Protein AF-A0AA43G3W9-F1 (afdb_monomer_lite)

Organism: Vibrio splendidus (NCBI:txid29497)

Radius of gyration: 35.96 Å; chains: 1; bounding box: 71×48×97 Å

InterPro domains:
  IPR027417 P-loop containing nucleoside triphosphate hydrolase [G3DSA:3.40.50.300] (70-257)
  IPR027417 P-loop containing nucleoside triphosphate hydrolase [SSF52540] (77-261)
  IPR043964 TraG, P-loop domain [PF19044] (98-161)
  IPR053155 F-pilin assembly protein TraC [PTHR38467] (5-166)

Sequence (262 aa):
HQKKDTQAAKESFSHAGLDIIPLKMNQPQALLSTLPFMMSEGLWGDCKKAGRVRTLKSSNLVNFFPLIMDFSQLKGGVLLPTMRQQISFFNPFTCGSDNQNIALTGGSGAGKSFLVQEIAETVYAMGGKVWILDKGASYKKLTLSLGGTYMTHANIFLNPFTHLGAMQSAEFEFVDDDGRPVDPMMEALDNITALFATIASPYVPLTAFQQSVLGDAIVTAWERKGHQVLVDDVRDALIEIAGEESDRRIKDIAVQLKKFCT

Foldseek 3Di:
DVVVVVVVVQVVVVVVVDHDDDDPPCVVLVVLVPDPPSCPDCSVVVCVVVVNDDDDDPVVVVVVDPDDDDDADPDAAQWDADPVRDTHHDALVPPPDPDSDDDDDDDVPPCRLVVVLRRQVRCVVVVHDDDDDDPPCSCVVVCVVSVHDDDDPVRDDDDLQQCLVVVVVDPDQDAPPVGHGDDPNVVSLLVVLVVLQCQLPVPDGDDPVLSVQLSVLSVVQCVVQGNPRDLVSSLVSLVVVCVVVVDVSSPSSSVSSVVRDD

Secondary structure (DSSP, 8-state):
-HHHHHHHHHHHHHHTT-------S-HHHHHHHHSTT--TTTHHHHHHHTT------HHHHHHH----------SSSEEEE-TTS-EEEE-GGGSS-S---------TTSSHHHHHHHHHHHHHHTT-------SS-TTHHHHHHTTPPP--TTT----TTTTHHHHHT-----B-TTS-B--HHHHHHHHHHHHHHHHH-SSSPPPHHHHHHHHHHHHHHHHHHGGG--HHHHHHHHHHHHHHH--HHHHHHHHHHGGG--

Structure (mmCIF, N/CA/C/O backbone):
data_AF-A0AA43G3W9-F1
#
_entry.id   AF-A0AA43G3W9-F1
#
loop_
_atom_site.group_PDB
_atom_site.id
_atom_site.type_symbol
_atom_site.label_atom_id
_atom_site.label_alt_id
_atom_site.label_comp_id
_atom_site.label_asym_id
_atom_site.label_entity_id
_atom_site.label_seq_id
_atom_site.pdbx_PDB_ins_code
_atom_site.Cartn_x
_atom_site.Cartn_y
_atom_site.Cartn_z
_atom_site.occupancy
_atom_site.B_iso_or_equiv
_atom_site.auth_seq_id
_atom_site.auth_comp_id
_atom_site.auth_asym_id
_atom_site.auth_atom_id
_atom_site.pdbx_PDB_model_num
ATOM 1 N N . HIS A 1 1 ? 35.947 25.434 -56.182 1.00 57.66 1 HIS A N 1
ATOM 2 C CA . HIS A 1 1 ? 35.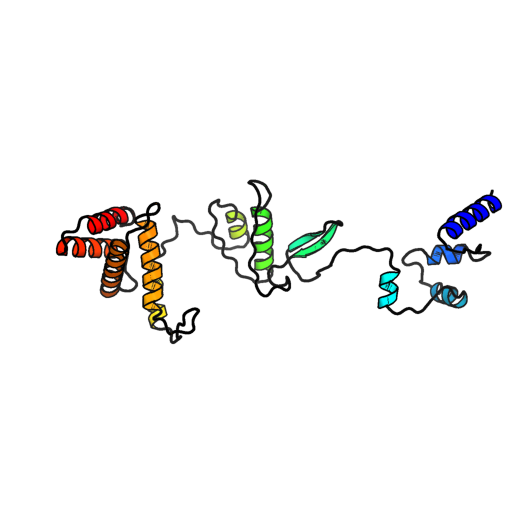078 25.043 -55.056 1.00 57.66 1 HIS A CA 1
ATOM 3 C C . HIS A 1 1 ? 35.691 23.909 -54.238 1.00 57.66 1 HIS A C 1
ATOM 5 O O . HIS A 1 1 ? 36.294 24.223 -53.225 1.00 57.66 1 HIS A O 1
ATOM 11 N N . GLN A 1 2 ? 35.774 22.669 -54.737 1.00 72.19 2 GLN A N 1
ATOM 12 C CA . GLN A 1 2 ? 36.235 21.496 -53.960 1.00 72.19 2 GLN A CA 1
ATOM 13 C C . GLN A 1 2 ? 37.569 21.639 -53.182 1.00 72.19 2 GLN A C 1
ATOM 15 O O . GLN A 1 2 ? 37.663 21.192 -52.040 1.00 72.19 2 GLN A O 1
ATOM 20 N N . LYS A 1 3 ? 38.608 22.278 -53.752 1.00 79.44 3 LYS A N 1
ATOM 21 C CA . LYS A 1 3 ? 39.891 22.507 -53.045 1.00 79.44 3 LYS A CA 1
ATOM 22 C C . LYS A 1 3 ? 39.774 23.509 -51.889 1.00 79.44 3 LYS A C 1
ATOM 24 O O . LYS A 1 3 ? 40.424 23.317 -50.869 1.00 79.44 3 LYS A O 1
ATOM 29 N N . LYS A 1 4 ? 38.943 24.544 -52.049 1.00 87.00 4 LYS A N 1
ATOM 30 C CA . LYS A 1 4 ? 38.687 25.562 -51.020 1.00 87.00 4 LYS A CA 1
ATOM 31 C C . LYS A 1 4 ? 37.938 24.940 -49.840 1.00 87.00 4 LYS A C 1
ATOM 33 O O . LYS A 1 4 ? 38.345 25.131 -48.704 1.00 87.00 4 LYS A O 1
ATOM 38 N N . ASP A 1 5 ? 36.931 24.118 -50.128 1.00 86.94 5 ASP A N 1
ATOM 39 C CA . ASP A 1 5 ? 36.113 23.457 -49.103 1.00 86.94 5 ASP A CA 1
ATOM 40 C C . ASP A 1 5 ? 36.919 22.388 -48.341 1.00 86.94 5 ASP A C 1
ATOM 42 O O . ASP A 1 5 ? 36.833 22.284 -47.121 1.00 86.94 5 ASP A O 1
ATOM 46 N N . THR A 1 6 ? 37.784 21.644 -49.045 1.00 86.38 6 THR A N 1
ATOM 47 C CA . THR A 1 6 ? 38.704 20.673 -48.420 1.00 86.38 6 THR A CA 1
ATOM 48 C C . THR A 1 6 ? 39.697 21.359 -47.480 1.00 86.38 6 THR A C 1
ATOM 50 O O . THR A 1 6 ? 39.983 20.842 -46.402 1.00 86.38 6 THR A O 1
ATOM 53 N N . GLN A 1 7 ? 40.236 22.511 -47.888 1.00 87.44 7 GLN A N 1
ATOM 54 C CA . GLN A 1 7 ? 41.182 23.277 -47.081 1.00 87.44 7 GLN A CA 1
ATOM 55 C C . GLN A 1 7 ? 40.500 23.883 -45.845 1.00 87.44 7 GLN A C 1
ATOM 57 O O . GLN A 1 7 ? 41.013 23.732 -44.741 1.00 87.44 7 GLN A O 1
ATOM 62 N N . ALA A 1 8 ? 39.304 24.455 -46.010 1.00 89.38 8 ALA A N 1
ATOM 63 C CA . ALA A 1 8 ? 38.509 24.983 -44.903 1.00 89.38 8 ALA A CA 1
ATOM 64 C C . ALA A 1 8 ? 38.152 23.900 -43.866 1.00 89.38 8 ALA A C 1
ATOM 66 O O . ALA A 1 8 ? 38.241 24.139 -42.663 1.00 89.38 8 ALA A O 1
ATOM 67 N N . ALA A 1 9 ? 37.805 22.686 -44.314 1.00 86.88 9 ALA A N 1
ATOM 68 C CA . ALA A 1 9 ? 37.553 21.562 -43.414 1.00 86.88 9 ALA A CA 1
ATOM 69 C C . ALA A 1 9 ? 38.811 21.176 -42.619 1.00 86.88 9 ALA A C 1
ATOM 71 O O . ALA A 1 9 ? 38.749 21.053 -41.399 1.00 86.88 9 ALA A O 1
ATOM 72 N N . LYS A 1 10 ? 39.967 21.038 -43.282 1.00 89.44 10 LYS A N 1
ATOM 73 C CA . LYS A 1 10 ? 41.239 20.743 -42.599 1.00 89.44 10 LYS A CA 1
ATOM 74 C C . LYS A 1 10 ? 41.570 21.766 -41.523 1.00 89.44 10 LYS A C 1
ATOM 76 O O . LYS A 1 10 ? 41.921 21.387 -40.412 1.00 89.44 10 LYS A O 1
ATOM 81 N N . GLU A 1 11 ? 41.434 23.045 -41.852 1.00 90.56 11 GLU A N 1
ATOM 82 C CA . GLU A 1 11 ? 41.688 24.134 -40.915 1.00 90.56 11 GLU A CA 1
ATOM 83 C C . GLU A 1 11 ? 40.738 24.052 -39.716 1.00 90.56 11 GLU A C 1
ATOM 85 O O . GLU A 1 11 ? 41.199 24.090 -38.578 1.00 90.56 11 GLU A O 1
ATOM 90 N N . SER A 1 12 ? 39.438 23.842 -39.938 1.00 90.56 12 SER A N 1
ATOM 91 C CA . SER A 1 12 ? 38.443 23.744 -38.862 1.00 90.56 12 SER A CA 1
ATOM 92 C C . SER A 1 12 ? 38.704 22.580 -37.894 1.00 90.56 12 SER A C 1
ATOM 94 O O . SER A 1 12 ? 38.692 22.789 -36.681 1.00 90.56 12 SER A O 1
ATOM 96 N N . PHE A 1 13 ? 38.993 21.376 -38.396 1.00 88.50 13 PHE A N 1
ATOM 97 C CA . PHE A 1 13 ? 39.287 20.219 -37.539 1.00 88.50 13 PHE A CA 1
ATOM 98 C C . PHE A 1 13 ? 40.651 20.338 -36.846 1.00 88.50 13 PHE A C 1
ATOM 100 O O . PHE A 1 13 ? 40.775 19.974 -35.675 1.00 88.50 13 PHE A O 1
ATOM 107 N N . SER A 1 14 ? 41.646 20.934 -37.512 1.00 91.19 14 SER A N 1
ATOM 108 C CA . SER A 1 14 ? 42.960 21.181 -36.912 1.00 91.19 14 SER A CA 1
ATOM 109 C C . SER A 1 14 ? 42.883 22.132 -35.713 1.00 91.19 14 SER A C 1
ATOM 111 O O . SER A 1 14 ? 43.642 21.947 -34.765 1.00 91.19 14 SER A O 1
ATOM 113 N N . HIS A 1 15 ? 41.961 23.106 -35.705 1.00 90.25 15 HIS A N 1
ATOM 114 C CA . HIS A 1 15 ? 41.725 23.968 -34.533 1.00 90.25 15 HIS A CA 1
ATOM 115 C C . HIS A 1 15 ? 41.188 23.184 -33.325 1.00 90.25 15 HIS A C 1
ATOM 117 O O . HIS A 1 15 ? 41.459 23.556 -32.187 1.00 90.25 15 HIS A O 1
ATOM 123 N N . ALA A 1 16 ? 40.469 22.082 -33.557 1.00 87.06 16 ALA A N 1
ATOM 124 C CA . ALA A 1 16 ? 40.012 21.160 -32.516 1.00 87.06 16 ALA A CA 1
ATOM 125 C C . ALA A 1 16 ? 41.067 20.093 -32.145 1.00 87.06 16 ALA A C 1
ATOM 127 O O . ALA A 1 16 ? 40.759 19.156 -31.410 1.00 87.06 16 ALA A O 1
ATOM 128 N N . GLY A 1 17 ? 42.299 20.206 -32.663 1.00 90.44 17 GLY A N 1
ATOM 129 C CA . GLY A 1 17 ? 43.386 19.251 -32.426 1.00 90.44 17 GLY A CA 1
ATOM 130 C C . GLY A 1 17 ? 43.283 17.954 -33.236 1.00 90.44 17 GLY A C 1
ATOM 131 O O . GLY A 1 17 ? 43.985 16.990 -32.933 1.00 90.44 17 GLY A O 1
ATOM 132 N N . LEU A 1 18 ? 42.416 17.904 -34.253 1.00 87.81 18 LEU A N 1
ATOM 133 C CA . LEU A 1 18 ? 42.215 16.734 -35.107 1.00 87.81 18 LEU A CA 1
ATOM 134 C C . LEU A 1 18 ? 42.831 16.967 -36.489 1.00 87.81 18 LEU A C 1
ATOM 136 O O . LEU A 1 18 ? 42.316 17.751 -37.285 1.00 87.81 18 LEU A O 1
ATOM 140 N N . ASP A 1 19 ? 43.911 16.249 -36.799 1.00 88.25 19 ASP A N 1
ATOM 141 C CA . ASP A 1 19 ? 44.497 16.263 -38.141 1.00 88.25 19 ASP A CA 1
ATOM 142 C C . ASP A 1 19 ? 43.735 15.308 -39.073 1.00 88.25 19 ASP A C 1
ATOM 144 O O . ASP A 1 19 ? 43.588 14.113 -38.791 1.00 88.25 19 ASP A O 1
ATOM 148 N N . ILE A 1 20 ? 43.223 15.840 -40.186 1.00 87.56 20 ILE A N 1
ATOM 149 C CA . ILE A 1 20 ? 42.415 15.090 -41.151 1.00 87.56 20 ILE A CA 1
ATOM 150 C C . ILE A 1 20 ? 43.057 15.080 -42.541 1.00 87.56 20 ILE A C 1
ATOM 152 O O . ILE A 1 20 ? 43.516 16.089 -43.084 1.00 87.56 20 ILE A O 1
ATOM 156 N N . ILE A 1 21 ? 43.032 13.909 -43.177 1.00 86.19 21 ILE A N 1
ATOM 157 C CA . ILE A 1 21 ? 43.658 13.669 -44.481 1.00 86.19 21 ILE A CA 1
ATOM 158 C C . ILE A 1 21 ? 42.561 13.457 -45.533 1.00 86.19 21 ILE A C 1
ATOM 160 O O . ILE A 1 21 ? 41.599 12.728 -45.279 1.00 86.19 21 ILE A O 1
ATOM 164 N N . PRO A 1 22 ? 42.675 14.062 -46.732 1.00 84.75 22 PRO A N 1
ATOM 165 C CA . PRO A 1 22 ? 41.673 13.902 -47.771 1.00 84.75 22 PRO A CA 1
ATOM 166 C C . PRO A 1 22 ? 41.679 12.462 -48.273 1.00 84.75 22 PRO A C 1
ATOM 168 O O . PRO A 1 22 ? 42.692 11.961 -48.769 1.00 84.75 22 PRO A O 1
ATOM 171 N N . LEU A 1 23 ? 40.520 11.815 -48.191 1.00 85.19 23 LEU A N 1
ATOM 172 C CA . LEU A 1 23 ? 40.352 10.478 -48.725 1.00 85.19 23 LEU A CA 1
ATOM 173 C C . LEU A 1 23 ? 40.166 10.528 -50.246 1.00 85.19 23 LEU A C 1
ATOM 175 O O . LEU A 1 23 ? 39.204 11.112 -50.746 1.00 85.19 23 LEU A O 1
ATOM 179 N N . LYS A 1 24 ? 41.076 9.887 -50.982 1.00 84.88 24 LYS A N 1
ATOM 180 C CA . LYS A 1 24 ? 41.022 9.774 -52.446 1.00 84.88 24 LYS A CA 1
ATOM 181 C C . LYS A 1 24 ? 40.581 8.368 -52.860 1.00 84.88 24 LYS A C 1
ATOM 183 O O . LYS A 1 24 ? 40.981 7.395 -52.229 1.00 84.88 24 LYS A O 1
ATOM 188 N N . MET A 1 25 ? 39.774 8.282 -53.918 1.00 86.19 25 MET A N 1
ATOM 189 C CA . MET A 1 25 ? 39.274 7.065 -54.590 1.00 86.19 25 MET A CA 1
ATOM 190 C C . MET A 1 25 ? 38.376 6.111 -53.777 1.00 86.19 25 MET A C 1
ATOM 192 O O . MET A 1 25 ? 37.591 5.384 -54.372 1.00 86.19 25 MET A O 1
ATOM 196 N N . ASN A 1 26 ? 38.419 6.141 -52.442 1.00 87.31 26 ASN A N 1
ATOM 197 C CA . ASN A 1 26 ? 37.618 5.269 -51.569 1.00 87.31 26 ASN A CA 1
ATOM 198 C C . ASN A 1 26 ? 36.462 6.004 -50.866 1.00 87.31 26 ASN A C 1
ATOM 200 O O . ASN A 1 26 ? 36.010 5.579 -49.801 1.00 87.31 26 ASN A O 1
ATOM 204 N N . GLN A 1 27 ? 35.997 7.128 -51.417 1.00 88.75 27 GLN A N 1
ATOM 205 C CA . GLN A 1 27 ? 34.925 7.924 -50.810 1.00 88.75 27 GLN A CA 1
ATOM 206 C C . GLN A 1 27 ? 33.604 7.146 -50.676 1.00 88.75 27 GLN A C 1
ATOM 208 O O . GLN A 1 27 ? 33.023 7.202 -49.593 1.00 88.75 27 GLN A O 1
ATOM 213 N N . PRO A 1 28 ? 33.153 6.365 -51.684 1.00 87.81 28 PRO A N 1
ATOM 214 C CA . PRO A 1 28 ? 31.928 5.575 -51.557 1.00 87.81 28 PRO A CA 1
ATOM 215 C C . PRO A 1 28 ? 32.031 4.519 -50.452 1.00 87.81 28 PRO A C 1
ATOM 217 O O . PRO A 1 28 ? 31.149 4.429 -49.607 1.00 87.81 28 PRO A O 1
ATOM 220 N N . GLN A 1 29 ? 33.148 3.785 -50.389 1.00 88.50 29 GLN A N 1
ATOM 221 C CA . GLN A 1 29 ? 33.388 2.792 -49.336 1.00 88.50 29 GLN A CA 1
ATOM 222 C C . GLN A 1 29 ? 33.367 3.432 -47.939 1.00 88.50 29 GLN A C 1
ATOM 224 O O . GLN A 1 29 ? 32.766 2.887 -47.017 1.00 88.50 29 GLN A O 1
ATOM 229 N N . ALA A 1 30 ? 34.001 4.598 -47.776 1.00 87.94 30 ALA A N 1
ATOM 230 C CA . ALA A 1 30 ? 34.009 5.309 -46.501 1.00 87.94 30 ALA A CA 1
ATOM 231 C C . ALA A 1 30 ? 32.614 5.801 -46.099 1.00 87.94 30 ALA A C 1
ATOM 233 O O . ALA A 1 30 ? 32.239 5.654 -44.940 1.00 87.94 30 ALA A O 1
ATOM 234 N N . LEU A 1 31 ? 31.830 6.319 -47.043 1.00 88.75 31 LEU A N 1
ATOM 235 C CA . LEU A 1 31 ? 30.457 6.738 -46.776 1.00 88.75 31 LEU A CA 1
ATOM 236 C C . LEU A 1 31 ? 29.592 5.552 -46.332 1.00 88.75 31 LEU A C 1
ATOM 238 O O . LEU A 1 31 ? 28.960 5.614 -45.281 1.00 88.75 31 LEU A O 1
ATOM 242 N N . LEU A 1 32 ? 29.628 4.443 -47.075 1.00 89.50 32 LEU A N 1
ATOM 243 C CA . LEU A 1 32 ? 28.867 3.239 -46.731 1.00 89.50 32 LEU A CA 1
ATOM 244 C C . LEU A 1 32 ? 29.288 2.683 -45.367 1.00 89.50 32 LEU A C 1
ATOM 246 O O . LEU A 1 32 ? 28.438 2.253 -44.597 1.00 89.50 32 LEU A O 1
ATOM 250 N N . SER A 1 33 ? 30.576 2.780 -45.021 1.00 87.50 33 SER A N 1
ATOM 251 C CA . SER A 1 33 ? 31.081 2.339 -43.716 1.00 87.50 33 SER A CA 1
ATOM 252 C C . SER A 1 33 ? 30.558 3.147 -42.518 1.00 87.50 33 SER A C 1
ATOM 254 O O . SER A 1 33 ? 30.625 2.665 -41.391 1.00 87.50 33 SER A O 1
ATOM 256 N N . THR A 1 34 ? 30.047 4.363 -42.742 1.00 86.19 34 THR A N 1
ATOM 257 C CA . THR A 1 34 ? 29.468 5.207 -41.678 1.00 86.19 34 THR A CA 1
ATOM 258 C C . THR A 1 34 ? 27.972 4.999 -41.464 1.00 86.19 34 THR A C 1
ATOM 260 O O . THR A 1 34 ? 27.434 5.450 -40.456 1.00 86.19 34 THR A O 1
ATOM 263 N N . LEU A 1 35 ? 27.294 4.326 -42.394 1.00 87.25 35 LEU A N 1
ATOM 264 C CA . LEU A 1 35 ? 25.858 4.100 -42.318 1.00 87.25 35 LEU A CA 1
ATOM 265 C C . LEU A 1 35 ? 25.546 2.823 -41.519 1.00 87.25 35 LEU A C 1
ATOM 267 O O . LEU A 1 35 ? 26.256 1.818 -41.648 1.00 87.25 35 LEU A O 1
ATOM 271 N N . PRO A 1 36 ? 24.481 2.830 -40.699 1.00 84.50 36 PRO A N 1
ATOM 272 C CA . PRO A 1 36 ? 24.088 1.655 -39.935 1.00 84.50 36 PRO A CA 1
ATOM 273 C C . PRO A 1 36 ? 23.676 0.514 -40.875 1.00 84.50 36 PRO A C 1
ATOM 275 O O . PRO A 1 36 ? 23.091 0.744 -41.929 1.00 84.50 36 PRO A O 1
ATOM 278 N N . PHE A 1 37 ? 23.976 -0.723 -40.473 1.00 85.94 37 PHE A N 1
ATOM 279 C CA . PHE A 1 37 ? 23.587 -1.959 -41.172 1.00 85.94 37 PHE A CA 1
ATOM 280 C C . PHE A 1 37 ? 24.162 -2.172 -42.589 1.00 85.94 37 PHE A C 1
ATOM 282 O O . PHE A 1 37 ? 23.739 -3.097 -43.271 1.00 85.94 37 PHE A O 1
ATOM 289 N N . MET A 1 38 ? 25.173 -1.404 -43.015 1.00 87.69 38 MET A N 1
ATOM 290 C CA . MET A 1 38 ? 25.761 -1.533 -44.363 1.00 87.69 38 MET A CA 1
ATOM 291 C C . MET A 1 38 ? 26.927 -2.526 -44.477 1.00 87.69 38 MET A C 1
ATOM 293 O O . MET A 1 38 ? 27.405 -2.790 -45.573 1.00 87.69 38 MET A O 1
ATOM 297 N N . MET A 1 39 ? 27.419 -3.080 -43.366 1.00 85.50 39 MET A N 1
ATOM 298 C CA . MET A 1 39 ? 28.641 -3.907 -43.336 1.00 85.50 39 MET A CA 1
ATOM 299 C C . MET A 1 39 ? 28.470 -5.345 -43.875 1.00 85.50 39 MET A C 1
ATOM 301 O O . MET A 1 39 ? 29.358 -6.180 -43.685 1.00 85.50 39 MET A O 1
ATOM 305 N N . SER A 1 40 ? 27.346 -5.651 -44.524 1.00 85.81 40 SER A N 1
ATOM 306 C CA . SER A 1 40 ? 27.036 -6.954 -45.123 1.00 85.81 40 SER A CA 1
ATOM 307 C C . SER A 1 40 ? 27.789 -7.198 -46.446 1.00 85.81 40 SER A C 1
ATOM 309 O O . SER A 1 40 ? 28.573 -6.367 -46.903 1.00 85.81 40 SER A O 1
ATOM 311 N N . GLU A 1 41 ? 27.604 -8.389 -47.032 1.00 85.31 41 GLU A N 1
ATOM 312 C CA . GLU A 1 41 ? 28.029 -8.738 -48.407 1.00 85.31 41 GLU A CA 1
ATOM 313 C C . GLU A 1 41 ? 29.513 -8.482 -48.736 1.00 85.31 41 GLU A C 1
ATOM 315 O O . GLU A 1 41 ? 29.884 -8.124 -49.848 1.00 85.31 41 GLU A O 1
ATOM 320 N N . GLY A 1 42 ? 30.398 -8.689 -47.759 1.00 86.62 42 GLY A N 1
ATOM 321 C CA . GLY A 1 42 ? 31.846 -8.583 -47.960 1.00 86.62 42 GLY A CA 1
ATOM 322 C C . GLY A 1 42 ? 32.430 -7.183 -47.753 1.00 86.62 42 GLY A C 1
ATOM 323 O O . GLY A 1 42 ? 33.653 -7.078 -47.621 1.00 86.62 42 GLY A O 1
ATOM 324 N N . LEU A 1 43 ? 31.602 -6.140 -47.580 1.00 89.44 43 LEU A N 1
ATOM 325 C CA . LEU A 1 43 ? 32.075 -4.776 -47.306 1.00 89.44 43 LEU A CA 1
ATOM 326 C C . LEU A 1 43 ? 32.956 -4.722 -46.050 1.00 89.44 43 LEU A C 1
ATOM 328 O O . LEU A 1 43 ? 33.989 -4.056 -46.047 1.00 89.44 43 LEU A O 1
ATOM 332 N N . TRP A 1 44 ? 32.616 -5.494 -45.011 1.00 90.50 44 TRP A N 1
ATOM 333 C CA . TRP A 1 44 ? 33.457 -5.644 -43.819 1.00 90.50 44 TRP A CA 1
ATOM 334 C C . TRP A 1 44 ? 34.871 -6.149 -44.145 1.00 90.50 44 TRP A C 1
ATOM 336 O O . TRP A 1 44 ? 35.865 -5.635 -43.625 1.00 90.50 44 TRP A O 1
ATOM 346 N N . GLY A 1 45 ? 34.972 -7.152 -45.022 1.00 90.56 45 GLY A N 1
ATOM 347 C CA . GLY A 1 45 ? 36.247 -7.714 -45.464 1.00 90.56 45 GLY A CA 1
ATOM 348 C C . GLY A 1 45 ? 37.086 -6.689 -46.220 1.00 90.56 45 GLY A C 1
ATOM 349 O O . GLY A 1 45 ? 38.288 -6.570 -45.975 1.00 90.56 45 GLY A O 1
ATOM 350 N N . ASP A 1 46 ? 36.455 -5.889 -47.075 1.00 90.00 46 ASP A N 1
ATOM 351 C CA . ASP A 1 46 ? 37.142 -4.838 -47.823 1.00 90.00 46 ASP A CA 1
ATOM 352 C C . ASP A 1 46 ? 37.528 -3.643 -46.940 1.00 90.00 46 ASP A C 1
ATOM 354 O O . ASP A 1 46 ? 38.634 -3.117 -47.074 1.00 90.00 46 ASP A O 1
ATOM 358 N N . CYS A 1 47 ? 36.703 -3.270 -45.957 1.00 89.81 47 CYS A N 1
ATOM 359 C CA . CYS A 1 47 ? 37.069 -2.299 -44.923 1.00 89.81 47 CYS A CA 1
ATOM 360 C C . CYS A 1 47 ? 38.249 -2.790 -44.072 1.00 89.81 47 CYS A C 1
ATOM 362 O O . CYS A 1 47 ? 39.107 -1.989 -43.691 1.00 89.81 47 CYS A O 1
ATOM 364 N N . LYS A 1 48 ? 38.331 -4.100 -43.801 1.00 89.69 48 LYS A N 1
ATOM 365 C CA . LYS A 1 48 ? 39.469 -4.713 -43.104 1.00 89.69 48 LYS A CA 1
ATOM 366 C C . LYS A 1 48 ? 40.747 -4.631 -43.944 1.00 89.69 48 LYS A C 1
ATOM 368 O O . LYS A 1 48 ? 41.767 -4.196 -43.416 1.00 89.69 48 LYS A O 1
ATOM 373 N N . LYS A 1 49 ? 40.691 -4.960 -45.244 1.00 89.94 49 LYS A N 1
ATOM 374 C CA . LYS A 1 49 ? 41.826 -4.792 -46.182 1.00 89.94 49 LYS A CA 1
ATOM 375 C C . LYS A 1 49 ? 42.269 -3.329 -46.292 1.00 89.94 49 LYS A C 1
ATOM 377 O O . LYS A 1 49 ? 43.460 -3.055 -46.359 1.00 89.94 49 LYS A O 1
ATOM 382 N N . ALA A 1 50 ? 41.320 -2.394 -46.260 1.00 87.38 50 ALA A N 1
ATOM 383 C CA . ALA A 1 50 ? 41.578 -0.955 -46.289 1.00 87.38 50 ALA A CA 1
ATOM 384 C C . ALA A 1 50 ? 42.056 -0.371 -44.940 1.00 87.38 50 ALA A C 1
ATOM 386 O O . ALA A 1 50 ? 42.221 0.843 -44.834 1.00 87.38 50 ALA A O 1
ATOM 387 N N . GLY A 1 51 ? 42.242 -1.195 -43.899 1.00 85.69 51 GLY A N 1
ATOM 388 C CA . GLY A 1 51 ? 42.732 -0.756 -42.586 1.00 85.69 51 GLY A CA 1
ATOM 389 C C . GLY A 1 51 ? 41.739 0.082 -41.770 1.00 85.69 51 GLY A C 1
ATOM 390 O O . GLY A 1 51 ? 42.146 0.807 -40.863 1.00 85.69 51 GLY A O 1
ATOM 391 N N . ARG A 1 52 ? 40.437 0.012 -42.081 1.00 83.69 52 ARG A N 1
ATOM 392 C CA . ARG A 1 52 ? 39.373 0.801 -41.423 1.00 83.69 52 ARG A CA 1
ATOM 393 C C . ARG A 1 52 ? 38.704 0.091 -40.251 1.00 83.69 52 ARG A C 1
ATOM 395 O O . ARG A 1 52 ? 37.968 0.718 -39.498 1.00 83.69 52 ARG A O 1
ATOM 402 N N . VAL A 1 53 ? 38.949 -1.205 -40.098 1.00 87.56 53 VAL A N 1
ATOM 403 C CA . VAL A 1 53 ? 38.422 -2.010 -38.994 1.00 87.56 53 VAL A CA 1
ATOM 404 C C . VAL A 1 53 ? 39.478 -2.091 -37.899 1.00 87.56 53 VAL A C 1
ATOM 406 O O . VAL A 1 53 ? 40.620 -2.466 -38.162 1.00 87.56 53 VAL A O 1
ATOM 409 N N . ARG A 1 54 ? 39.095 -1.761 -36.664 1.00 84.69 54 ARG A N 1
ATOM 410 C CA . ARG A 1 54 ? 39.956 -1.875 -35.483 1.00 84.69 54 ARG A CA 1
ATOM 411 C C . ARG A 1 54 ? 39.296 -2.769 -34.446 1.00 84.69 54 ARG A C 1
ATOM 413 O O . ARG A 1 54 ? 38.120 -2.598 -34.141 1.00 84.69 54 ARG A O 1
ATOM 420 N N . THR A 1 55 ? 40.067 -3.690 -33.881 1.00 88.38 55 THR A N 1
ATOM 421 C CA . THR A 1 55 ? 39.629 -4.486 -32.732 1.00 88.38 55 THR A CA 1
ATOM 422 C C . THR A 1 55 ? 39.820 -3.664 -31.464 1.00 88.38 55 THR A C 1
ATOM 424 O O . THR A 1 55 ? 40.926 -3.209 -31.175 1.00 88.38 55 THR A O 1
ATOM 427 N N . LEU A 1 56 ? 38.745 -3.473 -30.704 1.00 89.19 56 LEU A N 1
ATOM 428 C CA . LEU A 1 56 ? 38.735 -2.734 -29.443 1.00 89.19 56 LEU A CA 1
ATOM 429 C C . LEU A 1 56 ? 38.033 -3.580 -28.379 1.00 89.19 56 LEU A C 1
ATOM 431 O O . LEU A 1 56 ? 37.120 -4.342 -28.691 1.00 89.19 56 LEU A O 1
ATOM 435 N N . LYS A 1 57 ? 38.440 -3.438 -27.112 1.00 91.94 57 LYS A N 1
ATOM 436 C CA . LYS A 1 57 ? 37.674 -4.002 -25.992 1.00 91.94 57 LYS A CA 1
ATOM 437 C C . LYS A 1 57 ? 36.327 -3.284 -25.895 1.00 91.94 57 LYS A C 1
ATOM 439 O O . LYS A 1 57 ? 36.289 -2.061 -26.032 1.00 91.94 57 LYS A O 1
ATOM 444 N N . SER A 1 58 ? 35.256 -4.012 -25.579 1.00 89.12 58 SER A N 1
ATOM 445 C CA . SER A 1 58 ? 33.911 -3.437 -25.425 1.00 89.12 58 SER A CA 1
ATOM 446 C C . SER A 1 58 ? 33.880 -2.289 -24.410 1.00 89.12 58 SER A C 1
ATOM 448 O O . SER A 1 58 ? 33.241 -1.277 -24.663 1.00 89.12 58 SER A O 1
ATOM 450 N N . SER A 1 59 ? 34.660 -2.385 -23.326 1.00 89.69 59 SER A N 1
ATOM 451 C CA . SER A 1 59 ? 34.819 -1.312 -22.332 1.00 89.69 59 SER A CA 1
ATOM 452 C C . SER A 1 59 ? 35.323 0.004 -22.931 1.00 89.69 59 SER A C 1
ATOM 454 O O . SER A 1 59 ? 34.896 1.074 -22.522 1.00 89.69 59 SER A O 1
ATOM 456 N N . ASN A 1 60 ? 36.221 -0.067 -23.917 1.00 87.94 60 ASN A N 1
ATOM 457 C CA . ASN A 1 60 ? 36.760 1.117 -24.579 1.00 87.94 60 ASN A CA 1
ATOM 458 C C . ASN A 1 60 ? 35.790 1.627 -25.645 1.00 87.94 60 ASN A C 1
ATOM 460 O O . ASN A 1 60 ? 35.664 2.833 -25.811 1.00 87.94 60 ASN A O 1
ATOM 464 N N . LEU A 1 61 ? 35.097 0.721 -26.347 1.00 86.38 61 LEU A N 1
ATOM 465 C CA . LEU A 1 61 ? 34.102 1.072 -27.362 1.00 86.38 61 LEU A CA 1
ATOM 466 C C . LEU A 1 61 ? 32.970 1.931 -26.784 1.00 86.38 61 LEU A C 1
ATOM 468 O O . LEU A 1 61 ? 32.562 2.891 -27.432 1.00 86.38 61 LEU A O 1
ATOM 472 N N . VAL A 1 62 ? 32.514 1.626 -25.563 1.00 84.56 62 VAL A N 1
ATOM 473 C CA . VAL A 1 62 ? 31.478 2.409 -24.866 1.00 84.56 62 VAL A CA 1
ATOM 474 C C . VAL A 1 62 ? 31.880 3.883 -24.732 1.00 84.56 62 VAL A C 1
ATOM 476 O O . VAL A 1 62 ? 31.046 4.753 -24.951 1.00 84.56 62 VAL A O 1
ATOM 479 N N . ASN A 1 63 ? 33.161 4.183 -24.489 1.00 82.75 63 ASN A N 1
ATOM 480 C CA . ASN A 1 63 ? 33.650 5.564 -24.363 1.00 82.75 63 ASN A CA 1
ATOM 481 C C . ASN A 1 63 ? 33.682 6.334 -25.696 1.00 82.75 63 ASN A C 1
ATOM 483 O O . ASN A 1 63 ? 33.749 7.559 -25.690 1.00 82.75 63 ASN A O 1
ATOM 487 N N . PHE A 1 64 ? 33.664 5.634 -26.834 1.00 81.81 64 PHE A N 1
ATOM 488 C CA . PHE A 1 64 ? 33.645 6.248 -28.167 1.00 81.81 64 PHE A CA 1
ATOM 489 C C . PHE A 1 64 ? 32.237 6.364 -28.751 1.00 81.81 64 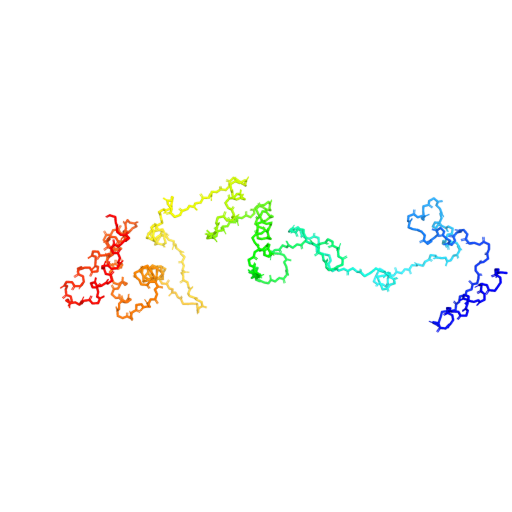PHE A C 1
ATOM 491 O O . PHE A 1 64 ? 32.063 6.985 -29.799 1.00 81.81 64 PHE A O 1
ATOM 498 N N . PHE A 1 65 ? 31.239 5.748 -28.115 1.00 81.56 65 PHE A N 1
ATOM 499 C CA . PHE A 1 65 ? 29.872 5.764 -28.608 1.00 81.56 65 PHE A CA 1
ATOM 500 C C . PHE A 1 65 ? 29.240 7.135 -28.324 1.00 81.56 65 PHE A C 1
ATOM 502 O O . PHE A 1 65 ? 29.116 7.512 -27.160 1.00 81.56 65 PHE A O 1
ATOM 509 N N . PRO A 1 66 ? 28.787 7.888 -29.342 1.00 78.38 66 PRO A N 1
ATOM 510 C CA . PRO A 1 66 ? 28.154 9.191 -29.147 1.00 78.38 66 PRO A CA 1
ATOM 511 C C . PRO A 1 66 ? 26.685 9.044 -28.704 1.00 78.38 66 PRO A C 1
ATOM 513 O O . PRO A 1 66 ? 25.818 9.795 -29.144 1.00 78.38 66 PRO A O 1
ATOM 516 N N . LEU A 1 67 ? 26.381 8.042 -27.874 1.00 79.12 67 LEU A N 1
ATOM 517 C CA . LEU A 1 67 ? 25.047 7.787 -27.342 1.00 79.12 67 LEU A CA 1
ATOM 518 C C . LEU A 1 67 ? 25.057 8.032 -25.838 1.00 79.12 67 LEU A C 1
ATOM 520 O O . LEU A 1 67 ? 25.675 7.291 -25.079 1.00 79.12 67 LEU A O 1
ATOM 524 N N . ILE A 1 68 ? 24.330 9.062 -25.416 1.00 81.44 68 ILE A N 1
ATOM 525 C CA . ILE A 1 68 ? 24.023 9.290 -24.006 1.00 81.44 68 ILE A CA 1
ATOM 526 C C . ILE A 1 68 ? 22.674 8.632 -23.736 1.00 81.44 68 ILE A C 1
ATOM 528 O O . ILE A 1 68 ? 21.666 9.011 -24.335 1.00 81.44 68 ILE A O 1
ATOM 532 N N . MET A 1 69 ? 22.667 7.645 -22.845 1.00 81.88 69 MET A N 1
ATOM 533 C CA . MET A 1 69 ? 21.466 6.917 -22.448 1.00 81.88 69 MET A CA 1
ATOM 534 C C . MET A 1 69 ? 21.298 6.940 -20.931 1.00 81.88 69 MET A C 1
ATOM 536 O O . MET A 1 69 ? 22.280 7.061 -20.200 1.00 81.88 69 MET A O 1
ATOM 540 N N . ASP A 1 70 ? 20.052 6.857 -20.478 1.00 84.94 70 ASP A N 1
ATOM 541 C CA . ASP A 1 70 ? 19.719 6.720 -19.068 1.00 84.94 70 ASP A CA 1
ATOM 542 C C . ASP A 1 70 ? 19.880 5.255 -18.636 1.00 84.94 70 ASP A C 1
ATOM 544 O O . ASP A 1 70 ? 19.992 4.337 -19.455 1.00 84.94 70 ASP A O 1
ATOM 548 N N . PHE A 1 71 ? 19.916 5.031 -17.324 1.00 75.88 71 PHE A N 1
ATOM 549 C CA . PHE A 1 71 ? 19.979 3.685 -16.772 1.00 75.88 71 PHE A CA 1
ATOM 550 C C . PHE A 1 71 ? 18.745 2.880 -17.203 1.00 75.88 71 PHE A C 1
ATOM 552 O O . PHE A 1 71 ? 17.620 3.194 -16.817 1.00 75.88 71 PHE A O 1
ATOM 559 N N . SER A 1 72 ? 18.963 1.842 -18.012 1.00 67.31 72 SER A N 1
ATOM 560 C CA . SER A 1 72 ? 17.900 0.947 -18.457 1.00 67.31 72 SER A CA 1
ATOM 561 C C . SER A 1 72 ? 17.792 -0.237 -17.504 1.00 67.31 72 SER A C 1
ATOM 563 O O . SER A 1 72 ? 18.690 -1.078 -17.425 1.00 67.31 72 SER A O 1
ATOM 565 N N . GLN A 1 73 ? 16.675 -0.313 -16.788 1.00 66.75 73 GLN A N 1
ATOM 566 C CA . GLN A 1 73 ? 16.321 -1.473 -15.984 1.00 66.75 73 GLN A CA 1
ATOM 567 C C . GLN A 1 73 ? 15.266 -2.285 -16.734 1.00 66.75 73 GLN A C 1
ATOM 569 O O . GLN A 1 73 ? 14.085 -1.982 -16.667 1.00 66.75 73 GLN A O 1
ATOM 574 N N . LEU A 1 74 ? 15.681 -3.335 -17.447 1.00 67.50 74 LEU A N 1
ATOM 575 C CA . LEU A 1 74 ? 14.776 -4.278 -18.128 1.00 67.50 74 LEU A CA 1
ATOM 576 C C . LEU A 1 74 ? 14.271 -5.372 -17.172 1.00 67.50 74 LEU A C 1
ATOM 578 O O . LEU A 1 74 ? 14.284 -6.559 -17.493 1.00 67.50 74 LEU A O 1
ATOM 582 N N . LYS A 1 75 ? 13.885 -4.986 -15.954 1.00 71.94 75 LYS A N 1
ATOM 583 C CA . LYS A 1 75 ? 13.282 -5.892 -14.971 1.00 71.94 75 LYS A CA 1
ATOM 584 C C . LYS A 1 75 ? 11.812 -5.509 -14.883 1.00 71.94 75 LYS A C 1
ATOM 586 O O . LYS A 1 75 ? 11.526 -4.351 -14.609 1.00 71.94 75 LYS A O 1
ATOM 591 N N . GLY A 1 76 ? 10.918 -6.447 -15.207 1.00 80.06 76 GLY A N 1
ATOM 592 C CA . GLY A 1 76 ? 9.484 -6.192 -15.392 1.00 80.06 76 GLY A CA 1
ATOM 593 C C . GLY A 1 76 ? 8.860 -5.343 -14.284 1.00 80.06 76 GLY A C 1
ATOM 594 O O . GLY A 1 76 ? 9.307 -5.381 -13.139 1.00 80.06 76 GLY A O 1
ATOM 595 N N . GLY A 1 77 ? 7.841 -4.568 -14.640 1.00 88.44 77 GLY A N 1
ATOM 596 C CA . GLY A 1 77 ? 7.266 -3.527 -13.799 1.00 88.44 77 GLY A CA 1
ATOM 597 C C . GLY A 1 77 ? 6.425 -2.558 -14.623 1.00 88.44 77 GLY A C 1
ATOM 598 O O . GLY A 1 77 ? 6.167 -2.799 -15.803 1.00 88.44 77 GLY A O 1
ATOM 599 N N . VAL A 1 78 ? 6.042 -1.447 -14.002 1.00 91.62 78 VAL A N 1
ATOM 600 C CA . VAL A 1 78 ? 5.319 -0.355 -14.654 1.00 91.62 78 VAL A CA 1
ATOM 601 C C . VAL A 1 78 ? 6.224 0.312 -15.683 1.00 91.62 78 VAL A C 1
ATOM 603 O O . VAL A 1 78 ? 7.362 0.669 -15.373 1.00 91.62 78 VAL A O 1
ATOM 606 N N . LEU A 1 79 ? 5.716 0.510 -16.896 1.00 90.38 79 LEU A N 1
ATOM 607 C CA . LEU A 1 79 ? 6.430 1.195 -17.968 1.00 90.38 79 LEU A CA 1
ATOM 608 C C . LEU A 1 79 ? 6.404 2.713 -17.739 1.00 90.38 79 LEU A C 1
ATOM 610 O O . LEU A 1 79 ? 5.339 3.326 -17.775 1.00 90.38 79 LEU A O 1
ATOM 614 N N . LEU A 1 80 ? 7.567 3.333 -17.540 1.00 89.19 80 LEU A N 1
ATOM 615 C CA . LEU A 1 80 ? 7.700 4.775 -17.323 1.00 89.19 80 LEU A CA 1
ATOM 616 C C . LEU A 1 80 ? 8.740 5.392 -18.271 1.00 89.19 80 LEU A C 1
ATOM 618 O O . LEU A 1 80 ? 9.776 4.779 -18.540 1.00 89.19 80 LEU A O 1
ATOM 622 N N . PRO A 1 81 ? 8.509 6.621 -18.764 1.00 89.31 81 PRO A N 1
ATOM 623 C CA . PRO A 1 81 ? 9.514 7.344 -19.525 1.00 89.31 81 PRO A CA 1
ATOM 624 C C . PRO A 1 81 ? 10.586 7.927 -18.598 1.00 89.31 81 PRO A C 1
ATOM 626 O O . PRO A 1 81 ? 10.292 8.433 -17.513 1.00 89.31 81 PRO A O 1
ATOM 629 N N . THR A 1 82 ? 11.835 7.923 -19.051 1.00 88.88 82 THR A N 1
ATOM 630 C CA . THR A 1 82 ? 12.909 8.698 -18.425 1.00 88.88 82 THR A CA 1
ATOM 631 C C . THR A 1 82 ? 12.900 10.151 -18.906 1.00 88.88 82 THR A C 1
ATOM 633 O O . THR A 1 82 ? 12.205 10.517 -19.858 1.00 88.88 82 THR A O 1
ATOM 636 N N . MET A 1 83 ? 13.742 10.994 -18.302 1.00 88.12 83 MET A N 1
ATOM 637 C CA . MET A 1 83 ? 13.910 12.394 -18.715 1.00 88.12 83 MET A CA 1
ATOM 638 C C . MET A 1 83 ? 14.421 12.542 -20.158 1.00 88.12 83 MET A C 1
ATOM 640 O O . MET A 1 83 ? 14.196 13.576 -20.784 1.00 88.12 83 MET A O 1
ATOM 644 N N . ARG A 1 84 ? 15.082 11.513 -20.709 1.00 89.50 84 ARG A N 1
ATOM 645 C CA . ARG A 1 84 ? 15.511 11.453 -22.118 1.00 89.50 84 ARG A CA 1
ATOM 646 C C . ARG A 1 84 ? 14.526 10.717 -23.025 1.00 89.50 84 ARG A C 1
ATOM 648 O O . ARG A 1 84 ? 14.903 10.341 -24.131 1.00 89.50 84 ARG A O 1
ATOM 655 N N . GLN A 1 85 ? 13.289 10.510 -22.568 1.00 87.44 85 GLN A N 1
ATOM 656 C CA . GLN A 1 85 ? 12.248 9.767 -23.288 1.00 87.44 85 GLN A CA 1
ATOM 657 C C . GLN A 1 85 ? 12.648 8.315 -23.587 1.00 87.44 85 GLN A C 1
ATOM 659 O O . GLN A 1 85 ? 12.195 7.721 -24.563 1.00 87.44 85 GLN A O 1
ATOM 664 N N . GLN A 1 86 ? 13.508 7.732 -22.749 1.00 87.69 86 GLN A N 1
ATOM 665 C CA . GLN A 1 86 ? 13.825 6.315 -22.837 1.00 87.69 86 GLN A CA 1
ATOM 666 C C . GLN A 1 86 ? 12.810 5.510 -22.048 1.00 87.69 86 GLN A C 1
ATOM 668 O O . GLN A 1 86 ? 12.192 6.001 -21.105 1.00 87.69 86 GLN A O 1
ATOM 673 N N . ILE A 1 87 ? 12.645 4.258 -22.444 1.00 87.75 87 ILE A N 1
ATOM 674 C CA . ILE A 1 87 ? 11.795 3.325 -21.727 1.00 87.75 87 ILE A CA 1
ATOM 675 C C . ILE A 1 87 ? 12.530 2.853 -20.471 1.00 87.75 87 ILE A C 1
ATOM 677 O O . ILE A 1 87 ? 13.655 2.355 -20.554 1.00 87.75 87 ILE A O 1
ATOM 681 N N . SER A 1 88 ? 11.866 2.974 -19.326 1.00 87.81 88 SER A N 1
ATOM 682 C CA . SER A 1 88 ? 12.295 2.400 -18.056 1.00 87.81 88 SER A CA 1
ATOM 683 C C . SER A 1 88 ? 11.165 1.590 -17.431 1.00 87.81 88 SER A C 1
ATOM 685 O O . SER A 1 88 ? 9.987 1.870 -17.654 1.00 87.81 88 SER A O 1
ATOM 687 N N . PHE A 1 89 ? 11.527 0.578 -16.650 1.00 89.06 89 PHE A N 1
ATOM 688 C CA . PHE A 1 89 ? 10.578 -0.215 -15.885 1.00 89.06 89 PHE A CA 1
ATOM 689 C C . PHE A 1 89 ? 10.753 0.081 -14.402 1.00 89.06 89 PHE A C 1
ATOM 691 O O . PHE A 1 89 ? 11.863 0.035 -13.869 1.00 89.06 89 PHE A O 1
ATOM 698 N N . PHE A 1 90 ? 9.642 0.366 -13.735 1.00 88.06 90 PHE A N 1
ATOM 699 C CA . PHE A 1 90 ? 9.594 0.587 -12.302 1.00 88.06 90 PHE A CA 1
ATOM 700 C C . PHE A 1 90 ? 8.894 -0.576 -11.611 1.00 88.06 90 PHE A C 1
ATOM 702 O O . PHE A 1 90 ? 7.721 -0.853 -11.859 1.00 88.06 90 PHE A O 1
ATOM 709 N N . ASN A 1 91 ? 9.607 -1.240 -10.706 1.00 89.19 91 ASN A N 1
ATOM 710 C CA . ASN A 1 91 ? 9.042 -2.295 -9.882 1.00 89.19 91 ASN A CA 1
ATOM 711 C C . ASN A 1 91 ? 9.497 -2.124 -8.428 1.00 89.19 91 ASN A C 1
ATOM 713 O O . ASN A 1 91 ? 10.691 -2.322 -8.178 1.00 89.19 91 ASN A O 1
ATOM 717 N N . PRO A 1 92 ? 8.569 -1.840 -7.484 1.00 86.94 92 PRO A N 1
ATOM 718 C CA . PRO A 1 92 ? 8.876 -1.617 -6.068 1.00 86.94 92 PRO A CA 1
ATOM 719 C C . PRO A 1 92 ? 9.814 -2.665 -5.471 1.00 86.94 92 PRO A C 1
ATOM 721 O O . PRO A 1 92 ? 10.673 -2.348 -4.654 1.00 86.94 92 PRO A O 1
ATOM 724 N N . PHE A 1 93 ? 9.660 -3.916 -5.904 1.00 87.25 93 PHE A N 1
ATOM 725 C CA . PHE A 1 93 ? 10.325 -5.071 -5.318 1.00 87.25 93 PHE A CA 1
ATOM 726 C C . PHE A 1 93 ? 11.715 -5.349 -5.895 1.00 87.25 93 PHE A C 1
ATOM 728 O O . PHE A 1 93 ? 12.418 -6.224 -5.402 1.00 87.25 93 PHE A O 1
ATOM 735 N N . THR A 1 94 ? 12.137 -4.623 -6.937 1.00 84.06 94 THR A N 1
ATOM 736 C CA . THR A 1 94 ? 13.447 -4.836 -7.585 1.00 84.06 94 THR A CA 1
ATOM 737 C C . THR A 1 94 ? 14.302 -3.573 -7.676 1.00 84.06 94 THR A C 1
ATOM 739 O O . THR A 1 94 ? 15.315 -3.562 -8.378 1.00 84.06 94 THR A O 1
ATOM 742 N N . CYS A 1 95 ? 13.944 -2.522 -6.935 1.00 76.50 95 CYS A N 1
ATOM 743 C CA . CYS A 1 95 ? 14.652 -1.238 -6.914 1.00 76.50 95 CYS A CA 1
ATOM 744 C C . CYS A 1 95 ? 16.033 -1.273 -6.223 1.00 76.50 95 CYS A C 1
ATOM 746 O O . CYS A 1 95 ? 16.655 -0.227 -6.074 1.00 76.50 95 CYS A O 1
ATOM 748 N N . GLY A 1 96 ? 16.525 -2.443 -5.796 1.00 76.50 96 GLY A N 1
ATOM 749 C CA . GLY A 1 96 ? 17.840 -2.578 -5.155 1.00 76.50 96 GLY A CA 1
ATOM 750 C C . GLY A 1 96 ? 17.923 -1.960 -3.756 1.00 76.50 96 GLY A C 1
ATOM 751 O O . GLY A 1 96 ? 19.020 -1.657 -3.301 1.00 76.50 96 GLY A O 1
ATOM 752 N N . SER A 1 97 ? 16.778 -1.753 -3.100 1.00 78.25 97 SER A N 1
ATOM 753 C CA . SER A 1 97 ? 16.687 -1.329 -1.703 1.00 78.25 97 SER A CA 1
ATOM 754 C C . SER A 1 97 ? 16.272 -2.504 -0.821 1.00 78.25 97 SER A C 1
ATOM 756 O O . SER A 1 97 ? 15.455 -3.331 -1.237 1.00 78.25 97 SER A O 1
ATOM 758 N N . ASP A 1 98 ? 16.787 -2.528 0.407 1.00 82.81 98 ASP A N 1
ATOM 759 C CA . ASP A 1 98 ? 16.389 -3.491 1.439 1.00 82.81 98 ASP A CA 1
ATOM 760 C C . ASP A 1 98 ? 14.926 -3.288 1.876 1.00 82.81 98 ASP A C 1
ATOM 762 O O . ASP A 1 98 ? 14.287 -4.215 2.368 1.00 82.81 98 ASP A O 1
ATOM 766 N N . ASN A 1 99 ? 14.370 -2.091 1.646 1.00 86.56 99 ASN A N 1
ATOM 767 C CA . ASN A 1 99 ? 13.006 -1.720 2.003 1.00 86.56 99 ASN A CA 1
ATOM 768 C C . ASN A 1 99 ? 12.198 -1.329 0.753 1.00 86.56 99 ASN A C 1
ATOM 770 O O . ASN A 1 99 ? 12.620 -0.476 -0.026 1.00 86.56 99 ASN A O 1
ATOM 774 N N . GLN A 1 100 ? 11.018 -1.929 0.567 1.00 88.94 100 GLN A N 1
ATOM 775 C CA . GLN A 1 100 ? 10.162 -1.709 -0.611 1.00 88.94 100 GLN A CA 1
ATOM 776 C C . GLN A 1 100 ? 9.003 -0.727 -0.363 1.00 88.94 100 GLN A C 1
ATOM 778 O O . GLN A 1 100 ? 8.061 -0.652 -1.155 1.00 88.94 100 GLN A O 1
ATOM 783 N N . ASN A 1 101 ? 9.055 0.035 0.730 1.00 90.75 101 ASN A N 1
ATOM 784 C CA . ASN A 1 101 ? 8.059 1.061 1.027 1.00 90.75 101 ASN A CA 1
ATOM 785 C C . ASN A 1 101 ? 8.144 2.242 0.044 1.00 90.75 101 ASN A C 1
ATOM 787 O O . ASN A 1 101 ? 9.223 2.756 -0.248 1.00 90.75 101 ASN A O 1
ATOM 791 N N . ILE A 1 102 ? 6.986 2.711 -0.435 1.00 91.06 102 ILE A N 1
ATOM 792 C CA . ILE A 1 102 ? 6.871 3.845 -1.364 1.00 91.06 102 ILE A CA 1
ATOM 793 C C . ILE A 1 102 ? 6.023 4.949 -0.731 1.00 91.06 102 ILE A C 1
ATOM 795 O O . ILE A 1 102 ? 4.883 4.718 -0.334 1.00 91.06 102 ILE A O 1
ATOM 799 N N . ALA A 1 103 ? 6.547 6.176 -0.729 1.00 92.94 103 ALA A N 1
ATOM 800 C CA . ALA A 1 103 ? 5.786 7.381 -0.417 1.00 92.94 103 ALA A CA 1
ATOM 801 C C . ALA A 1 103 ? 5.476 8.155 -1.708 1.00 92.94 103 ALA A C 1
ATOM 803 O O . ALA A 1 103 ? 6.387 8.589 -2.413 1.00 92.94 103 ALA A O 1
ATOM 804 N N . LEU A 1 104 ? 4.190 8.353 -2.011 1.00 92.50 104 LEU A N 1
ATOM 805 C CA . LEU A 1 104 ? 3.739 9.115 -3.177 1.00 92.50 104 LEU A CA 1
ATOM 806 C C . LEU A 1 104 ? 3.031 10.402 -2.744 1.00 92.50 104 LEU A C 1
ATOM 808 O O . LEU A 1 104 ? 2.017 10.364 -2.049 1.00 92.50 104 LEU A O 1
ATOM 812 N N . THR A 1 105 ? 3.529 11.546 -3.213 1.00 94.19 105 THR A N 1
ATOM 813 C CA . THR A 1 105 ? 2.976 12.875 -2.913 1.00 94.19 105 THR A CA 1
ATOM 814 C C . THR A 1 105 ? 2.586 13.627 -4.185 1.00 94.19 105 THR A C 1
ATOM 816 O O . THR A 1 105 ? 3.090 13.357 -5.271 1.00 94.19 105 THR A O 1
ATOM 819 N N . GLY A 1 106 ? 1.646 14.561 -4.062 1.00 92.56 106 GLY A N 1
ATOM 820 C CA . GLY A 1 106 ? 1.139 15.361 -5.175 1.00 92.56 106 GLY A CA 1
ATOM 821 C C . GLY A 1 106 ? -0.206 16.012 -4.861 1.00 92.56 106 GLY A C 1
ATOM 822 O O . GLY A 1 106 ? -0.965 15.528 -4.019 1.00 92.56 106 GLY A O 1
ATOM 823 N N . GLY A 1 107 ? -0.534 17.097 -5.563 1.00 93.00 107 GLY A N 1
ATOM 824 C CA . GLY A 1 107 ? -1.816 17.796 -5.422 1.00 93.00 107 GLY A CA 1
ATOM 825 C C . GLY A 1 107 ? -3.025 16.961 -5.866 1.00 93.00 107 GLY A C 1
ATOM 826 O O . GLY A 1 107 ? -2.888 15.877 -6.449 1.00 93.00 107 GLY A O 1
ATOM 827 N N . SER A 1 108 ? -4.237 17.445 -5.580 1.00 90.06 108 SER A N 1
ATOM 828 C CA . SER A 1 108 ? -5.452 16.872 -6.177 1.00 90.06 108 SER A CA 1
ATOM 829 C C . SER A 1 108 ? -5.373 16.979 -7.705 1.00 90.06 108 SER A C 1
ATOM 831 O O . SER A 1 108 ? -4.926 17.997 -8.223 1.00 90.06 108 SER A O 1
ATO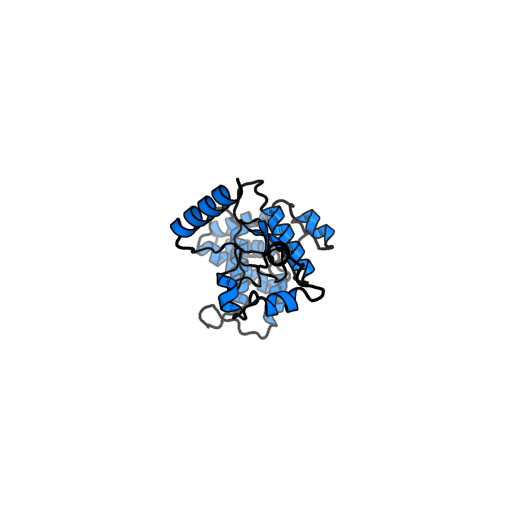M 833 N N . GLY A 1 109 ? -5.730 15.914 -8.426 1.00 88.31 109 GLY A N 1
ATOM 834 C CA . GLY A 1 109 ? -5.638 15.872 -9.892 1.00 88.31 109 GLY A CA 1
ATOM 835 C C . GLY A 1 109 ? -4.239 15.624 -10.479 1.00 88.31 109 GLY A C 1
ATOM 836 O O . GLY A 1 109 ? -4.131 15.426 -11.680 1.00 88.31 109 GLY A O 1
ATOM 837 N N . ALA A 1 110 ? -3.177 15.530 -9.669 1.00 92.25 110 ALA A N 1
ATOM 838 C CA . ALA A 1 110 ? -1.804 15.308 -10.158 1.00 92.25 110 ALA A CA 1
ATOM 839 C C . ALA A 1 110 ? -1.521 13.886 -10.700 1.00 92.25 110 ALA A C 1
ATOM 841 O O . ALA A 1 110 ? -0.376 13.550 -10.976 1.00 92.25 110 ALA A O 1
ATOM 842 N N . GLY A 1 111 ? -2.533 13.016 -10.790 1.00 91.50 111 GLY A N 1
ATOM 843 C CA . GLY A 1 111 ? -2.363 11.647 -11.291 1.00 91.50 111 GLY A CA 1
ATOM 844 C C . GLY A 1 111 ? -1.895 10.612 -10.260 1.00 91.50 111 GLY A C 1
ATOM 845 O O . GLY A 1 111 ? -1.611 9.482 -10.639 1.00 91.50 111 GLY A O 1
ATOM 846 N N . LYS A 1 112 ? -1.874 10.931 -8.955 1.00 93.00 112 LYS A N 1
ATOM 847 C CA . LYS A 1 112 ? -1.467 9.974 -7.901 1.00 93.00 112 LYS A CA 1
ATOM 848 C C . LYS A 1 112 ? -2.223 8.643 -7.977 1.00 93.00 112 LYS A C 1
ATOM 850 O O . LYS A 1 112 ? -1.614 7.585 -8.033 1.00 93.00 112 LYS A O 1
ATOM 855 N N . SER A 1 113 ? -3.555 8.707 -8.008 1.00 92.38 113 SER A N 1
ATOM 856 C CA . SER A 1 113 ? -4.401 7.511 -8.072 1.00 92.38 113 SER A CA 1
ATOM 857 C C . SER A 1 113 ? -4.236 6.748 -9.381 1.00 92.38 113 SER A C 1
ATOM 859 O O . SER A 1 113 ? -4.441 5.544 -9.388 1.00 92.38 113 SER A O 1
ATOM 861 N N . PHE A 1 114 ? -3.881 7.424 -10.475 1.00 92.94 114 PHE A N 1
ATOM 862 C CA . PHE A 1 114 ? -3.616 6.767 -11.754 1.00 92.94 114 PHE A CA 1
ATOM 863 C C . PHE A 1 114 ? -2.321 5.949 -11.678 1.00 92.94 114 PHE A C 1
ATOM 865 O O . PHE A 1 114 ? -2.332 4.762 -11.975 1.00 92.94 114 PHE A O 1
ATOM 872 N N . LEU A 1 115 ? -1.242 6.541 -11.157 1.00 93.00 115 LEU A N 1
ATOM 873 C CA . LEU A 1 115 ? 0.029 5.838 -10.974 1.00 93.00 115 LEU A CA 1
ATOM 874 C C . LEU A 1 115 ? -0.092 4.642 -10.013 1.00 93.00 115 LEU A C 1
ATOM 876 O O . LEU A 1 115 ? 0.436 3.573 -10.296 1.00 93.00 115 LEU A O 1
ATOM 880 N N . VAL A 1 116 ? -0.793 4.800 -8.885 1.00 94.00 116 VAL A N 1
ATOM 881 C CA . VAL A 1 116 ? -0.980 3.698 -7.920 1.00 94.00 116 VAL A CA 1
ATOM 882 C C . VAL A 1 116 ? -1.829 2.572 -8.511 1.00 94.00 116 VAL A C 1
ATOM 884 O O . VAL A 1 116 ? -1.551 1.411 -8.230 1.00 94.00 116 VAL A O 1
ATOM 887 N N . GLN A 1 117 ? -2.831 2.890 -9.340 1.00 94.31 117 GLN A N 1
ATOM 888 C CA . GLN A 1 117 ? -3.607 1.877 -10.064 1.00 94.31 117 GLN A CA 1
ATOM 889 C C . GLN A 1 117 ? -2.720 1.063 -11.008 1.00 94.31 117 GLN A C 1
ATOM 891 O O . GLN A 1 117 ? -2.784 -0.159 -10.966 1.00 94.31 117 GLN A O 1
ATOM 896 N N . GLU A 1 118 ? -1.843 1.719 -11.767 1.00 94.38 118 GLU A N 1
ATOM 897 C CA . GLU A 1 118 ? -0.915 1.045 -12.685 1.00 94.38 118 GLU A CA 1
ATOM 898 C C . GLU A 1 118 ? 0.074 0.129 -11.943 1.00 94.38 118 GLU A C 1
ATOM 900 O O . GLU A 1 118 ? 0.328 -1.008 -12.348 1.00 94.38 118 GLU A O 1
ATOM 905 N N . ILE A 1 119 ? 0.604 0.599 -10.806 1.00 93.94 119 ILE A N 1
ATOM 906 C CA . ILE A 1 119 ? 1.466 -0.212 -9.933 1.00 93.94 119 ILE A CA 1
ATOM 907 C C . ILE A 1 119 ? 0.689 -1.419 -9.397 1.00 93.94 119 ILE A C 1
ATOM 909 O O . ILE A 1 119 ? 1.191 -2.539 -9.458 1.00 93.94 119 ILE A O 1
ATOM 913 N N . ALA A 1 120 ? -0.530 -1.213 -8.892 1.00 94.62 120 ALA A N 1
ATOM 914 C CA . ALA A 1 120 ? -1.375 -2.280 -8.363 1.00 94.62 120 ALA A CA 1
ATOM 915 C C . ALA A 1 120 ? -1.722 -3.328 -9.431 1.00 94.62 120 ALA A C 1
ATOM 917 O O . ALA A 1 120 ? -1.606 -4.524 -9.171 1.00 94.62 120 ALA A O 1
ATOM 918 N N . GLU A 1 121 ? -2.103 -2.890 -10.631 1.00 94.38 121 GLU A N 1
ATOM 919 C CA . GLU A 1 121 ? -2.406 -3.762 -11.765 1.00 94.38 121 GLU A CA 1
ATOM 920 C C . GLU A 1 121 ? -1.181 -4.578 -12.181 1.00 94.38 121 GLU A C 1
ATOM 922 O O . GLU A 1 121 ? -1.274 -5.794 -12.330 1.00 94.38 121 GLU A O 1
ATOM 927 N N . THR A 1 122 ? -0.012 -3.941 -12.269 1.00 93.62 122 THR A N 1
ATOM 928 C CA . THR A 1 122 ? 1.245 -4.624 -12.597 1.00 93.62 122 THR A CA 1
ATOM 929 C C . THR A 1 122 ? 1.610 -5.669 -11.544 1.00 93.62 122 THR A C 1
ATOM 931 O O . THR A 1 122 ? 1.948 -6.801 -11.885 1.00 93.62 122 THR A O 1
ATOM 934 N N . VAL A 1 123 ? 1.522 -5.325 -10.255 1.00 93.12 123 VAL A N 1
ATOM 935 C CA . VAL A 1 123 ? 1.805 -6.266 -9.160 1.00 93.12 123 VAL A CA 1
ATOM 936 C C . VAL A 1 123 ? 0.832 -7.442 -9.192 1.00 93.12 123 VAL A C 1
ATOM 938 O O . VAL A 1 123 ? 1.259 -8.587 -9.046 1.00 93.12 123 VAL A O 1
ATOM 941 N N . TYR A 1 124 ? -0.452 -7.182 -9.436 1.00 94.38 124 TYR A N 1
ATOM 942 C CA . TYR A 1 124 ? -1.460 -8.227 -9.584 1.00 94.38 124 TYR A CA 1
ATOM 943 C C . TYR A 1 124 ? -1.184 -9.128 -10.799 1.00 94.38 124 TYR A C 1
ATOM 945 O O . TYR A 1 124 ? -1.213 -10.351 -10.675 1.00 94.38 124 TYR A O 1
ATOM 953 N N . ALA A 1 125 ? -0.821 -8.548 -11.948 1.00 92.81 125 ALA A N 1
ATOM 954 C CA . ALA A 1 125 ? -0.457 -9.282 -13.162 1.00 92.81 125 ALA A CA 1
ATOM 955 C C . ALA A 1 125 ? 0.790 -10.164 -12.974 1.00 92.81 125 ALA A C 1
ATOM 957 O O . ALA A 1 125 ? 0.911 -11.220 -13.592 1.00 92.81 125 ALA A O 1
ATOM 958 N N . MET A 1 126 ? 1.699 -9.768 -12.081 1.00 91.50 126 MET A N 1
ATOM 959 C CA . MET A 1 126 ? 2.860 -10.565 -11.675 1.00 91.50 126 MET A CA 1
ATOM 960 C C . MET A 1 126 ? 2.523 -11.676 -10.659 1.00 91.50 126 MET A C 1
ATOM 962 O O . MET A 1 126 ? 3.429 -12.363 -10.190 1.00 91.50 126 MET A O 1
ATOM 966 N N . GLY A 1 127 ? 1.246 -11.868 -10.309 1.00 92.06 127 GLY A N 1
ATOM 967 C CA . GLY A 1 127 ? 0.790 -12.858 -9.328 1.00 92.06 127 GLY A CA 1
ATOM 968 C C . GLY A 1 127 ? 0.836 -12.377 -7.873 1.00 92.06 127 GLY A C 1
ATOM 969 O O . GLY A 1 127 ? 0.674 -13.179 -6.953 1.00 92.06 127 GLY A O 1
ATOM 970 N N . GLY A 1 128 ? 1.067 -11.082 -7.646 1.00 92.06 128 GLY A N 1
ATOM 971 C CA . GLY A 1 128 ? 1.046 -10.469 -6.322 1.00 92.06 128 GLY A CA 1
ATOM 972 C C . GLY A 1 128 ? -0.370 -10.265 -5.779 1.00 92.06 128 GLY A C 1
ATOM 973 O O . GLY A 1 128 ? -1.357 -10.222 -6.514 1.00 92.06 128 GLY A O 1
ATOM 974 N N . LYS A 1 129 ? -0.472 -10.101 -4.457 1.00 94.12 129 LYS A N 1
ATOM 975 C CA . LYS A 1 129 ? -1.718 -9.724 -3.778 1.00 94.12 129 LYS A CA 1
ATOM 976 C C . LYS A 1 129 ? -1.698 -8.234 -3.466 1.00 94.12 129 LYS A C 1
ATOM 978 O O . LYS A 1 129 ? -0.674 -7.708 -3.036 1.00 94.12 129 LYS A O 1
ATOM 983 N N . VAL A 1 130 ? -2.832 -7.569 -3.665 1.00 94.62 130 VAL A N 1
ATOM 984 C CA . VAL A 1 130 ? -2.971 -6.127 -3.449 1.00 94.62 130 VAL A CA 1
ATOM 985 C C . VAL A 1 130 ? -4.169 -5.867 -2.544 1.00 94.62 130 VAL A C 1
ATOM 987 O O . VAL A 1 130 ? -5.284 -6.284 -2.849 1.00 94.62 130 VAL A O 1
ATOM 990 N N . TRP A 1 131 ? -3.937 -5.143 -1.450 1.00 94.88 131 TRP A N 1
ATOM 991 C CA . TRP A 1 131 ? -4.978 -4.634 -0.560 1.00 94.88 131 TRP A CA 1
ATOM 992 C C . TRP A 1 131 ? -4.947 -3.112 -0.587 1.00 94.88 131 TRP A C 1
ATOM 994 O O . TRP A 1 131 ? -3.881 -2.508 -0.484 1.00 94.88 131 TRP A O 1
ATOM 1004 N N . ILE A 1 132 ? -6.114 -2.492 -0.756 1.00 93.31 132 ILE A N 1
ATOM 1005 C CA . ILE A 1 132 ? -6.230 -1.045 -0.941 1.00 93.31 132 ILE A CA 1
ATOM 1006 C C . ILE A 1 132 ? -7.200 -0.493 0.098 1.00 93.31 132 ILE A C 1
ATOM 1008 O O . ILE A 1 132 ? -8.370 -0.871 0.126 1.00 93.31 132 ILE A O 1
ATOM 1012 N N . LEU A 1 133 ? -6.716 0.436 0.920 1.00 92.19 133 LEU A N 1
ATOM 1013 C CA . LEU A 1 133 ? -7.549 1.248 1.802 1.00 92.19 133 LEU A CA 1
ATOM 1014 C C . LEU A 1 133 ? -7.909 2.541 1.069 1.00 92.19 133 LEU A C 1
ATOM 1016 O O . LEU A 1 133 ? -7.079 3.436 0.911 1.00 92.19 133 LEU A O 1
ATOM 1020 N N . ASP A 1 134 ? -9.144 2.620 0.582 1.00 89.94 134 ASP A N 1
ATOM 1021 C CA . ASP A 1 134 ? -9.601 3.714 -0.272 1.00 89.94 134 ASP A CA 1
ATOM 1022 C C . ASP A 1 134 ? -10.738 4.513 0.370 1.00 89.94 134 ASP A C 1
ATOM 1024 O O . ASP A 1 134 ? -11.835 4.003 0.590 1.00 89.94 134 ASP A O 1
ATOM 1028 N N . LYS A 1 135 ? -10.492 5.805 0.607 1.00 84.94 135 LYS A N 1
ATOM 1029 C CA . LYS A 1 135 ? -11.504 6.753 1.094 1.00 84.94 135 LYS A CA 1
ATOM 1030 C C . LYS A 1 135 ? -12.400 7.302 -0.028 1.00 84.94 135 LYS A C 1
ATOM 1032 O O . LYS A 1 135 ? -13.515 7.729 0.250 1.00 84.94 135 LYS A O 1
ATOM 1037 N N . GLY A 1 136 ? -11.913 7.353 -1.271 1.00 83.88 136 GLY A N 1
ATOM 1038 C CA . GLY A 1 136 ? -12.542 8.079 -2.385 1.00 83.88 136 GLY A CA 1
ATOM 1039 C C . GLY A 1 136 ? -13.255 7.208 -3.420 1.00 83.88 136 GLY A C 1
ATOM 1040 O O . GLY A 1 136 ? -13.777 7.746 -4.392 1.00 83.88 136 GLY A O 1
ATOM 1041 N N . ALA A 1 137 ? -13.258 5.884 -3.244 1.00 87.00 137 ALA A N 1
ATOM 1042 C CA . ALA A 1 137 ? -13.741 4.905 -4.225 1.00 87.00 137 ALA A CA 1
ATOM 1043 C C . ALA A 1 137 ? -13.056 4.993 -5.611 1.00 87.00 137 ALA A C 1
ATOM 1045 O O . ALA A 1 137 ? -13.561 4.436 -6.590 1.00 87.00 137 ALA A O 1
ATOM 1046 N N . SER A 1 138 ? -11.888 5.641 -5.692 1.00 89.44 138 SER A N 1
ATOM 1047 C CA . SER A 1 138 ? -11.072 5.778 -6.902 1.00 89.44 138 SER A CA 1
ATOM 1048 C C . SER A 1 138 ? -10.628 4.428 -7.465 1.00 89.44 138 SER A C 1
ATOM 1050 O O . SER A 1 138 ? -10.488 4.293 -8.677 1.00 89.44 138 SER A O 1
ATOM 1052 N N . TYR A 1 139 ? -10.427 3.425 -6.605 1.00 94.00 139 TYR A N 1
ATOM 1053 C CA . TYR A 1 139 ? -9.917 2.110 -7.012 1.00 94.00 139 TYR A CA 1
ATOM 1054 C C . TYR A 1 139 ? -11.029 1.083 -7.261 1.00 94.00 139 TYR A C 1
ATOM 1056 O O . TYR A 1 139 ? -10.758 0.005 -7.781 1.00 94.00 139 TYR A O 1
ATOM 1064 N N . LYS A 1 140 ? -12.298 1.418 -6.970 1.00 93.12 140 LYS A N 1
ATOM 1065 C CA . LYS A 1 140 ? -13.444 0.499 -7.101 1.00 93.12 140 LYS A CA 1
ATOM 1066 C C . LYS A 1 140 ? -13.528 -0.138 -8.488 1.00 93.12 140 LYS A C 1
ATOM 1068 O O . LYS A 1 140 ? -13.742 -1.342 -8.607 1.00 93.12 140 LYS A O 1
ATOM 1073 N N . LYS A 1 141 ? -13.374 0.671 -9.541 1.00 94.31 141 LYS A N 1
ATOM 1074 C CA . LYS A 1 141 ? -13.463 0.193 -10.925 1.00 94.31 141 LYS A CA 1
ATOM 1075 C C . LYS A 1 141 ? -12.340 -0.793 -11.246 1.00 94.31 141 LYS A C 1
ATOM 1077 O O . LYS A 1 141 ? -12.626 -1.829 -11.840 1.00 94.31 141 LYS A O 1
ATOM 1082 N N . LEU A 1 142 ? -11.106 -0.492 -10.834 1.00 94.94 142 LEU A N 1
ATOM 1083 C CA . LEU A 1 142 ? -9.959 -1.379 -11.026 1.00 94.94 142 LEU A CA 1
ATOM 1084 C C . LEU A 1 142 ? -10.181 -2.710 -10.300 1.00 94.94 142 LEU A C 1
ATOM 1086 O O . LEU A 1 142 ? -10.112 -3.761 -10.929 1.00 94.94 142 LEU A O 1
ATOM 1090 N N . THR A 1 143 ? -10.531 -2.662 -9.010 1.00 94.69 143 THR A N 1
ATOM 1091 C CA . THR A 1 143 ? -10.766 -3.861 -8.192 1.00 94.69 143 THR A CA 1
ATOM 1092 C C . THR A 1 143 ? -11.796 -4.786 -8.834 1.00 94.69 143 THR A C 1
ATOM 1094 O O . THR A 1 143 ? -11.530 -5.972 -8.987 1.00 94.69 143 THR A O 1
ATOM 1097 N N . LEU A 1 144 ? -12.942 -4.249 -9.262 1.00 94.75 144 LEU A N 1
ATOM 1098 C CA . LEU A 1 144 ? -13.996 -5.050 -9.890 1.00 94.75 144 LEU A CA 1
ATOM 1099 C C . LEU A 1 144 ? -13.595 -5.576 -11.276 1.00 94.75 144 LEU A C 1
ATOM 1101 O O . LEU A 1 144 ? -13.959 -6.694 -11.626 1.00 94.75 144 LEU A O 1
ATOM 1105 N N . SER A 1 145 ? -12.840 -4.796 -12.056 1.00 95.31 145 SER A N 1
ATOM 1106 C CA . SER A 1 145 ? -12.395 -5.209 -13.398 1.00 95.31 145 SER A CA 1
ATOM 1107 C C . SER A 1 145 ? -11.396 -6.366 -13.343 1.00 95.31 145 SER A C 1
ATOM 1109 O O . SER A 1 145 ? -11.406 -7.221 -14.221 1.00 95.31 145 SER A O 1
ATOM 1111 N N . LEU A 1 146 ? -10.580 -6.426 -12.287 1.00 94.88 146 LEU A N 1
ATOM 1112 C CA . LEU A 1 146 ? -9.643 -7.521 -12.024 1.00 94.88 146 LEU A CA 1
ATOM 1113 C C . LEU A 1 146 ? -10.296 -8.719 -11.302 1.00 94.88 146 LEU A C 1
ATOM 1115 O O . LEU A 1 146 ? -9.598 -9.637 -10.887 1.00 94.88 146 LEU A O 1
ATOM 1119 N N . GLY A 1 147 ? -11.623 -8.721 -11.116 1.00 94.56 147 GLY A N 1
ATOM 1120 C CA . GLY A 1 147 ? -12.335 -9.789 -10.404 1.00 94.56 147 GLY A CA 1
ATOM 1121 C C . GLY A 1 147 ? -12.096 -9.810 -8.888 1.00 94.56 147 GLY A C 1
ATOM 1122 O O . GLY A 1 147 ? -12.369 -10.813 -8.233 1.00 94.56 147 GLY A O 1
ATOM 1123 N N . GLY A 1 148 ? -11.575 -8.721 -8.322 1.00 94.06 148 GLY A N 1
ATOM 1124 C CA . GLY A 1 148 ? -11.356 -8.566 -6.889 1.00 94.06 148 GLY A CA 1
ATOM 1125 C C . GLY A 1 148 ? -12.626 -8.198 -6.118 1.00 94.06 148 GLY A C 1
ATOM 1126 O O . GLY A 1 148 ? -13.632 -7.748 -6.671 1.00 94.06 148 GLY A O 1
ATOM 1127 N N . THR A 1 149 ? -12.553 -8.332 -4.796 1.00 93.00 149 THR A N 1
ATOM 1128 C CA . THR A 1 149 ? -13.659 -8.002 -3.893 1.00 93.00 149 THR A CA 1
ATOM 1129 C C . THR A 1 149 ? -13.576 -6.543 -3.459 1.00 93.00 149 THR A C 1
ATOM 1131 O O . THR A 1 149 ? -12.638 -6.142 -2.773 1.00 93.00 149 THR A O 1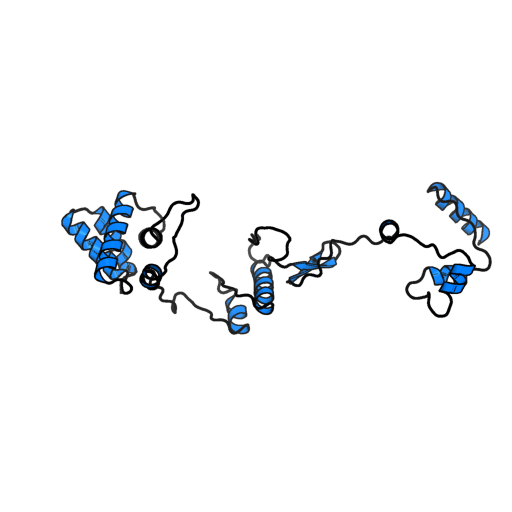
ATOM 1134 N N . TYR A 1 150 ? -14.584 -5.747 -3.816 1.00 91.88 150 TYR A N 1
ATOM 1135 C CA . TYR A 1 150 ? -14.744 -4.395 -3.287 1.00 91.88 150 TYR A CA 1
ATOM 1136 C C . TYR A 1 150 ? -15.678 -4.414 -2.076 1.00 91.88 150 TYR A C 1
ATOM 1138 O O . TYR A 1 150 ? -16.854 -4.762 -2.195 1.00 91.88 150 TYR A O 1
ATOM 1146 N N . MET A 1 151 ? -15.161 -4.019 -0.917 1.00 89.88 151 MET A N 1
ATOM 1147 C CA . MET A 1 151 ? -15.911 -3.994 0.334 1.00 89.88 151 MET A CA 1
ATOM 1148 C C . MET A 1 151 ? -16.122 -2.547 0.803 1.00 89.88 151 MET A C 1
ATOM 1150 O O . MET A 1 151 ? -15.286 -1.678 0.569 1.00 89.88 151 MET A O 1
ATOM 1154 N N . THR A 1 152 ? -17.250 -2.278 1.460 1.00 87.06 152 THR A N 1
ATOM 1155 C CA . THR A 1 152 ? -17.588 -0.950 2.007 1.00 87.06 152 THR A CA 1
ATOM 1156 C C . THR A 1 152 ? -17.974 -1.073 3.472 1.00 87.06 152 THR A C 1
ATOM 1158 O O . THR A 1 152 ? -18.368 -2.152 3.905 1.00 87.06 152 THR A O 1
ATOM 1161 N N . HIS A 1 153 ? -17.949 0.031 4.223 1.00 80.69 153 HIS A N 1
ATOM 1162 C CA . HIS A 1 153 ? -18.364 0.043 5.633 1.00 80.69 153 HIS A CA 1
ATOM 1163 C C . HIS A 1 153 ? -19.794 -0.485 5.869 1.00 80.69 153 HIS A C 1
ATOM 1165 O O . HIS A 1 153 ? -20.126 -0.842 6.989 1.00 80.69 153 HIS A O 1
ATOM 1171 N N . ALA A 1 154 ? -20.654 -0.514 4.843 1.00 79.19 154 ALA A N 1
ATOM 1172 C CA . ALA A 1 154 ? -22.016 -1.036 4.948 1.00 79.19 154 ALA A CA 1
ATOM 1173 C C . ALA A 1 154 ? -22.083 -2.573 4.879 1.00 79.19 154 ALA A C 1
ATOM 1175 O O . ALA A 1 154 ? -23.036 -3.166 5.369 1.00 79.19 154 ALA A O 1
ATOM 1176 N N . ASN A 1 155 ? -21.078 -3.210 4.272 1.00 76.19 155 ASN A N 1
ATOM 1177 C CA . ASN A 1 155 ? -21.072 -4.648 3.983 1.00 76.19 155 ASN A CA 1
ATOM 1178 C C . ASN A 1 155 ? -19.942 -5.387 4.715 1.00 76.19 155 ASN A C 1
ATOM 1180 O O . ASN A 1 155 ? -19.686 -6.554 4.424 1.00 76.19 155 ASN A O 1
ATOM 1184 N N . ILE A 1 156 ? -19.230 -4.705 5.615 1.00 81.88 156 ILE A N 1
ATOM 1185 C CA . ILE A 1 156 ? -18.161 -5.289 6.418 1.00 81.88 156 ILE A CA 1
ATOM 1186 C C . ILE A 1 156 ? -18.549 -5.177 7.885 1.00 81.88 156 ILE A C 1
ATOM 1188 O O . ILE A 1 156 ? -18.719 -4.078 8.405 1.00 81.88 156 ILE A O 1
ATOM 1192 N N . PHE A 1 157 ? -18.578 -6.321 8.555 1.00 82.00 157 PHE A N 1
ATOM 1193 C CA . PHE A 1 157 ? -18.679 -6.410 10.003 1.00 82.00 157 PHE A CA 1
ATOM 1194 C C . PHE A 1 157 ? -17.400 -7.079 10.500 1.00 82.00 157 PHE A C 1
ATOM 1196 O O . PHE A 1 157 ? -17.243 -8.292 10.377 1.00 82.00 157 PHE A O 1
ATOM 1203 N N . LEU A 1 158 ? -16.446 -6.274 10.974 1.00 84.19 158 LEU A N 1
ATOM 1204 C CA . LEU A 1 158 ? -15.226 -6.785 11.600 1.00 84.19 158 LEU A CA 1
ATOM 1205 C C . LEU A 1 158 ? -15.435 -6.784 13.103 1.00 84.19 158 LEU A C 1
ATOM 1207 O O . LEU A 1 158 ? -15.566 -5.720 13.705 1.00 84.19 158 LEU A O 1
ATOM 1211 N N . ASN A 1 159 ? -15.438 -7.969 13.699 1.00 86.12 159 ASN A N 1
ATOM 1212 C CA . ASN A 1 159 ? -15.316 -8.082 15.138 1.00 86.12 159 ASN A CA 1
ATOM 1213 C C . ASN A 1 159 ? -13.815 -8.177 15.492 1.00 86.12 159 ASN A C 1
ATOM 1215 O O . ASN A 1 159 ? -13.168 -9.146 15.073 1.00 86.12 159 ASN A O 1
ATOM 1219 N N . PRO A 1 160 ? -13.249 -7.210 16.244 1.00 84.75 160 PRO A N 1
ATOM 1220 C CA . PRO A 1 160 ? -11.832 -7.222 16.613 1.00 84.75 160 PRO A CA 1
ATOM 1221 C C . PRO A 1 160 ? -11.438 -8.441 17.465 1.00 84.75 160 PRO A C 1
ATOM 1223 O O . PRO A 1 160 ? -10.274 -8.821 17.487 1.00 84.75 160 PRO A O 1
ATOM 1226 N N . PHE A 1 161 ? -12.409 -9.104 18.096 1.00 86.62 161 PHE A N 1
ATOM 1227 C CA . PHE A 1 161 ? -12.211 -10.281 18.938 1.00 86.62 161 PHE A CA 1
ATOM 1228 C C . PHE A 1 161 ? -12.210 -11.611 18.157 1.00 86.62 161 PHE A C 1
ATOM 1230 O O . PHE A 1 161 ? -11.862 -12.652 18.712 1.00 86.62 161 PHE A O 1
ATOM 1237 N N . THR A 1 162 ? -12.561 -11.605 16.860 1.00 82.12 162 THR A N 1
ATOM 1238 C CA . THR A 1 162 ? -12.792 -12.835 16.065 1.00 82.12 162 THR A CA 1
ATOM 1239 C C . THR A 1 162 ? -11.582 -13.771 16.030 1.00 82.12 162 THR A C 1
ATOM 1241 O O . THR A 1 162 ? -11.735 -14.987 16.102 1.00 82.12 162 THR A O 1
ATOM 1244 N N . HIS A 1 163 ? -10.376 -13.216 15.893 1.00 75.38 163 HIS A N 1
ATOM 1245 C CA . HIS A 1 163 ? -9.163 -14.000 15.641 1.00 75.38 163 HIS A CA 1
ATOM 1246 C C . HIS A 1 163 ? -8.296 -14.234 16.883 1.00 75.38 163 HIS A C 1
ATOM 1248 O O . HIS A 1 163 ? -7.343 -15.007 16.807 1.00 75.38 163 HIS A O 1
ATOM 1254 N N . LEU A 1 164 ? -8.647 -13.648 18.031 1.00 74.75 164 LEU A N 1
ATOM 1255 C CA . LEU A 1 164 ? -7.886 -13.816 19.273 1.00 74.75 164 LEU A CA 1
ATOM 1256 C C . LEU A 1 164 ? -7.839 -15.282 19.732 1.00 74.75 164 LEU A C 1
ATOM 1258 O O . LEU A 1 164 ? -6.794 -15.774 20.143 1.00 74.75 164 LEU A O 1
ATOM 1262 N N . GLY A 1 165 ? -8.941 -16.022 19.569 1.00 65.38 165 GLY A N 1
ATOM 1263 C CA . GLY A 1 165 ? -8.981 -17.450 19.906 1.00 65.38 165 GLY A CA 1
ATOM 1264 C C . GLY A 1 165 ? -8.055 -18.311 19.036 1.00 65.38 165 GLY A C 1
ATOM 1265 O O . GLY A 1 165 ? -7.517 -19.302 19.512 1.00 65.38 165 GLY A O 1
ATOM 1266 N N . ALA A 1 166 ? -7.812 -17.919 17.780 1.00 63.72 166 ALA A N 1
ATOM 1267 C CA . ALA A 1 166 ? -6.871 -18.623 16.906 1.00 63.72 166 ALA A CA 1
ATOM 1268 C C . ALA A 1 166 ? -5.407 -18.349 17.293 1.00 63.72 166 ALA A C 1
ATOM 1270 O O . ALA A 1 166 ? -4.552 -19.217 17.109 1.00 63.72 166 ALA A O 1
ATOM 1271 N N . MET A 1 167 ? -5.128 -17.169 17.858 1.00 63.88 167 MET A N 1
ATOM 1272 C CA . MET A 1 167 ? -3.805 -16.808 18.372 1.00 63.88 167 MET A CA 1
ATOM 1273 C C . MET A 1 167 ? -3.453 -17.543 19.673 1.00 63.88 167 MET A C 1
ATOM 1275 O O . MET A 1 167 ? -2.289 -17.869 19.858 1.00 63.88 167 MET A O 1
ATOM 1279 N N . GLN A 1 168 ? -4.433 -17.905 20.516 1.00 61.34 168 GLN A N 1
ATOM 1280 C CA . GLN A 1 168 ? -4.198 -18.779 21.683 1.00 61.34 168 GLN A CA 1
ATOM 1281 C C . GLN A 1 168 ? -3.655 -20.165 21.305 1.00 61.34 168 GLN A C 1
ATOM 1283 O O . GLN A 1 168 ? -2.914 -20.772 22.069 1.00 61.34 168 GLN A O 1
ATOM 1288 N N . SER A 1 169 ? -4.044 -20.679 20.137 1.00 57.06 169 SER A N 1
ATOM 1289 C CA . SER A 1 169 ? -3.640 -22.001 19.637 1.00 57.06 169 SER A CA 1
ATOM 1290 C C . SER A 1 169 ? -2.359 -21.994 18.796 1.00 57.06 169 SER A C 1
ATOM 1292 O O . SER A 1 169 ? -1.935 -23.047 18.324 1.00 57.06 169 SER A O 1
ATOM 1294 N N . ALA A 1 170 ? -1.760 -20.827 18.559 1.00 58.22 170 ALA A N 1
ATOM 1295 C CA . ALA A 1 170 ? -0.557 -20.705 17.753 1.00 58.22 170 ALA A CA 1
ATOM 1296 C C . ALA A 1 170 ? 0.689 -20.879 18.644 1.00 58.22 170 ALA A C 1
ATOM 1298 O O . ALA A 1 170 ? 0.984 -20.022 19.469 1.00 58.22 170 ALA A O 1
ATOM 1299 N N . GLU A 1 171 ? 1.430 -21.978 18.470 1.00 54.94 171 GLU A N 1
ATOM 1300 C CA . GLU A 1 171 ? 2.693 -22.286 19.173 1.00 54.94 171 GLU A CA 1
ATOM 1301 C C . GLU A 1 171 ? 3.877 -21.425 18.674 1.00 54.94 171 GLU A C 1
ATOM 1303 O O . GLU A 1 171 ? 4.941 -21.940 18.334 1.00 54.94 171 GLU A O 1
ATOM 1308 N N . PHE A 1 172 ? 3.701 -20.109 18.566 1.00 60.19 172 PHE A N 1
ATOM 1309 C CA . PHE A 1 172 ? 4.784 -19.190 18.217 1.00 60.19 172 PHE A CA 1
ATOM 1310 C C . PHE A 1 172 ? 5.129 -18.326 19.431 1.00 60.19 172 PHE A C 1
ATOM 1312 O O . PHE A 1 172 ? 4.248 -17.708 20.023 1.00 60.19 172 PHE A O 1
ATOM 1319 N N . GLU A 1 173 ? 6.410 -18.285 19.807 1.00 58.81 173 GLU A N 1
ATOM 1320 C CA . GLU A 1 173 ? 6.914 -17.317 20.784 1.00 58.81 173 GLU A CA 1
ATOM 1321 C C . GLU A 1 173 ? 6.872 -15.926 20.142 1.00 58.81 173 GLU A C 1
ATOM 1323 O O . GLU A 1 173 ? 7.593 -15.653 19.179 1.00 58.81 173 GLU A O 1
ATOM 1328 N N . PHE A 1 174 ? 5.994 -15.060 20.646 1.00 62.16 174 PHE A N 1
ATOM 1329 C CA . PHE A 1 174 ? 5.959 -13.657 20.251 1.00 62.16 174 PHE A CA 1
ATOM 1330 C C . PHE A 1 174 ? 7.022 -12.908 21.039 1.00 62.16 174 PHE A C 1
ATOM 1332 O O . PHE A 1 174 ? 7.152 -13.071 22.254 1.00 62.16 174 PHE A O 1
ATOM 1339 N N . VAL A 1 175 ? 7.813 -12.123 20.324 1.00 66.06 175 VAL A N 1
ATOM 1340 C CA . VAL A 1 175 ? 8.967 -11.424 20.866 1.00 66.06 175 VAL A CA 1
ATOM 1341 C C . VAL A 1 175 ? 8.862 -9.958 20.453 1.00 66.06 175 VAL A C 1
ATOM 1343 O O . VAL A 1 175 ? 8.557 -9.692 19.291 1.00 66.06 175 VAL A O 1
ATOM 1346 N N . ASP A 1 176 ? 9.070 -9.023 21.383 1.00 68.94 176 ASP A N 1
ATOM 1347 C CA . ASP A 1 176 ? 9.100 -7.589 21.064 1.00 68.94 176 ASP A CA 1
ATOM 1348 C C . ASP A 1 176 ? 10.330 -7.214 20.213 1.00 68.94 176 ASP A C 1
ATOM 1350 O O . ASP A 1 176 ? 11.240 -8.021 19.992 1.00 68.94 176 ASP A O 1
ATOM 1354 N N . ASP A 1 177 ? 10.379 -5.957 19.756 1.00 68.62 177 ASP A N 1
ATOM 1355 C CA . ASP A 1 177 ? 11.516 -5.393 19.009 1.00 68.62 177 ASP A CA 1
ATOM 1356 C C . ASP A 1 177 ? 12.863 -5.529 19.763 1.00 68.62 177 ASP A C 1
ATOM 1358 O O . ASP A 1 177 ? 13.929 -5.480 19.144 1.00 68.62 177 ASP A O 1
ATOM 1362 N N . ASP A 1 178 ? 12.822 -5.734 21.087 1.00 75.44 178 ASP A N 1
ATOM 1363 C CA . ASP A 1 178 ? 13.969 -5.873 21.989 1.00 75.44 178 ASP A CA 1
ATOM 1364 C C . ASP A 1 178 ? 14.328 -7.339 22.317 1.00 75.44 178 ASP A C 1
ATOM 1366 O O . ASP A 1 178 ? 15.256 -7.592 23.096 1.00 75.44 178 ASP A O 1
ATOM 1370 N N . GLY A 1 179 ? 13.640 -8.326 21.739 1.00 72.12 179 GLY A N 1
ATOM 1371 C CA . GLY A 1 179 ? 13.957 -9.735 21.968 1.00 72.12 179 GLY A CA 1
ATOM 1372 C C . GLY A 1 179 ? 13.308 -10.354 23.218 1.00 72.12 179 GLY A C 1
ATOM 1373 O O . GLY A 1 179 ? 13.722 -11.440 23.633 1.00 72.12 179 GLY A O 1
ATOM 1374 N N . ARG A 1 180 ? 12.323 -9.701 23.846 1.00 76.69 180 ARG A N 1
ATOM 1375 C CA . ARG A 1 180 ? 11.643 -10.181 25.062 1.00 76.69 180 ARG A CA 1
ATOM 1376 C C . ARG A 1 180 ? 10.355 -10.928 24.728 1.00 76.69 180 ARG A C 1
ATOM 1378 O O . ARG A 1 180 ? 9.611 -10.467 23.870 1.00 76.69 180 ARG A O 1
ATOM 1385 N N . PRO A 1 181 ? 10.048 -12.033 25.430 1.00 70.56 181 PRO A N 1
ATOM 1386 C CA . PRO A 1 181 ? 8.798 -12.750 25.229 1.00 70.56 181 PRO A CA 1
ATOM 1387 C C . PRO A 1 181 ? 7.617 -11.867 25.645 1.00 70.56 181 PRO A C 1
ATOM 1389 O O . PRO A 1 181 ? 7.566 -11.386 26.780 1.00 70.56 181 PRO A O 1
ATOM 1392 N N . VAL A 1 182 ? 6.674 -11.673 24.729 1.00 69.50 182 VAL A N 1
ATOM 1393 C CA . VAL A 1 182 ? 5.425 -10.941 24.956 1.00 69.50 182 VAL A CA 1
ATOM 1394 C C . VAL A 1 182 ? 4.277 -11.932 24.885 1.00 69.50 182 VAL A C 1
ATOM 1396 O O . VAL A 1 182 ? 4.267 -12.824 24.038 1.00 69.50 182 VAL A O 1
ATOM 1399 N N . ASP A 1 183 ? 3.299 -11.785 25.777 1.00 74.50 183 ASP A N 1
ATOM 1400 C CA . ASP A 1 183 ? 2.055 -12.534 25.653 1.00 74.50 183 ASP A CA 1
ATOM 1401 C C . ASP A 1 183 ? 1.257 -11.974 24.456 1.00 74.50 183 ASP A C 1
ATOM 1403 O O . ASP A 1 183 ? 0.810 -10.820 24.517 1.00 74.50 183 ASP A O 1
ATOM 1407 N N . PRO A 1 184 ? 1.047 -12.751 23.374 1.00 71.88 184 PRO A N 1
ATOM 1408 C CA . PRO A 1 184 ? 0.310 -12.287 22.198 1.00 71.88 184 PRO A CA 1
ATOM 1409 C C . PRO A 1 184 ? -1.117 -11.850 22.523 1.00 71.88 184 PRO A C 1
ATOM 1411 O O . PRO A 1 184 ? -1.685 -11.018 21.815 1.00 71.88 184 PRO A O 1
ATOM 1414 N N . MET A 1 185 ? -1.717 -12.396 23.585 1.00 75.88 185 MET A N 1
ATOM 1415 C CA . MET A 1 185 ? -3.037 -11.967 24.034 1.00 75.88 185 MET A CA 1
ATOM 1416 C C . MET A 1 185 ? -3.004 -10.573 24.627 1.00 75.88 185 MET A C 1
ATOM 1418 O O . MET A 1 185 ? -3.890 -9.778 24.326 1.00 75.88 185 MET A O 1
ATOM 1422 N N . MET A 1 186 ? -1.982 -10.255 25.415 1.00 76.50 186 MET A N 1
ATOM 1423 C CA . MET A 1 186 ? -1.863 -8.940 26.033 1.00 76.50 186 MET A CA 1
ATOM 1424 C C . MET A 1 186 ? -1.647 -7.857 24.970 1.00 76.50 186 MET A C 1
ATOM 1426 O O . MET A 1 186 ? -2.359 -6.858 24.963 1.00 76.50 186 MET A O 1
ATOM 1430 N N . GLU A 1 187 ? -0.775 -8.105 23.989 1.00 79.06 187 GLU A N 1
ATOM 1431 C CA . GLU A 1 187 ? -0.547 -7.167 22.883 1.00 79.06 187 GLU A CA 1
ATOM 1432 C C . GLU A 1 187 ? -1.798 -6.990 22.004 1.00 79.06 187 GLU A C 1
ATOM 1434 O O . GLU A 1 187 ? -2.148 -5.882 21.581 1.00 79.06 187 GLU A O 1
ATOM 1439 N N . ALA A 1 188 ? -2.519 -8.078 21.731 1.00 81.44 188 ALA A N 1
ATOM 1440 C CA . ALA A 1 188 ? -3.748 -7.998 20.961 1.00 81.44 188 ALA A CA 1
ATOM 1441 C C . ALA A 1 188 ? -4.848 -7.237 21.723 1.00 81.44 188 ALA A C 1
ATOM 1443 O O . ALA A 1 188 ? -5.543 -6.413 21.126 1.00 81.44 188 ALA A O 1
ATOM 1444 N N . LEU A 1 189 ? -4.979 -7.452 23.035 1.00 82.88 189 LEU A N 1
ATOM 1445 C CA . LEU A 1 189 ? -5.910 -6.713 23.890 1.00 82.88 189 LEU A CA 1
ATOM 1446 C C . LEU A 1 189 ? -5.535 -5.229 24.003 1.00 82.88 189 LEU A C 1
ATOM 1448 O O . LEU A 1 189 ? -6.432 -4.387 23.977 1.00 82.88 189 LEU A O 1
ATOM 1452 N N . ASP A 1 190 ? -4.249 -4.882 24.029 1.00 84.69 190 ASP A N 1
ATOM 1453 C CA . ASP A 1 190 ? -3.784 -3.489 24.010 1.00 84.69 190 ASP A CA 1
ATOM 1454 C C . ASP A 1 190 ? -4.144 -2.791 22.692 1.00 84.69 190 ASP A C 1
ATOM 1456 O O . ASP A 1 190 ? -4.700 -1.687 22.688 1.00 84.69 190 ASP A O 1
ATOM 1460 N N . ASN A 1 191 ? -3.925 -3.462 21.558 1.00 86.50 191 ASN A N 1
ATOM 1461 C CA . ASN A 1 191 ? -4.330 -2.963 20.241 1.00 86.50 191 ASN A CA 1
ATOM 1462 C C . ASN A 1 191 ? -5.851 -2.759 20.147 1.00 86.50 191 ASN A C 1
ATOM 1464 O O . ASN A 1 191 ? -6.328 -1.762 19.592 1.00 86.50 191 ASN A O 1
ATOM 1468 N N . ILE A 1 192 ? -6.630 -3.677 20.725 1.00 89.94 192 ILE A N 1
ATOM 1469 C CA . ILE A 1 192 ? -8.088 -3.553 20.808 1.00 89.94 192 ILE A CA 1
ATOM 1470 C C . ILE A 1 192 ? -8.475 -2.395 21.727 1.00 89.94 192 ILE A C 1
ATOM 1472 O O . ILE A 1 192 ? -9.338 -1.598 21.364 1.00 89.94 192 ILE A O 1
ATOM 1476 N N . THR A 1 193 ? -7.810 -2.23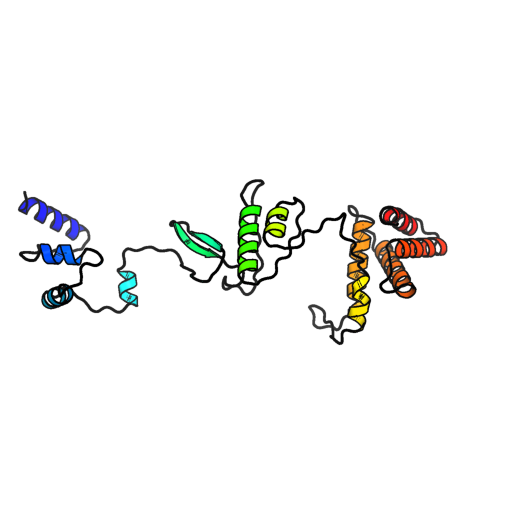0 22.866 1.00 91.06 193 THR A N 1
ATOM 1477 C CA . THR A 1 193 ? -8.043 -1.113 23.789 1.00 91.06 193 THR A CA 1
ATOM 1478 C C . THR A 1 193 ? -7.777 0.227 23.105 1.00 91.06 193 THR A C 1
ATOM 1480 O O . THR A 1 193 ? -8.594 1.145 23.209 1.00 91.06 193 THR A O 1
ATOM 1483 N N . ALA A 1 194 ? -6.709 0.334 22.310 1.00 90.25 194 ALA A N 1
ATOM 1484 C CA . ALA A 1 194 ? -6.416 1.518 21.504 1.00 90.25 194 ALA A CA 1
ATOM 1485 C C . ALA A 1 194 ? -7.500 1.791 20.442 1.00 90.25 194 ALA A C 1
ATOM 1487 O O . ALA A 1 194 ? -7.906 2.944 20.238 1.00 90.25 194 ALA A O 1
ATOM 1488 N N . LEU A 1 195 ? -8.024 0.742 19.799 1.00 91.38 195 LEU A N 1
ATOM 1489 C CA . LEU A 1 195 ? -9.147 0.849 18.865 1.00 91.38 195 LEU A CA 1
ATOM 1490 C C . LEU A 1 195 ? -10.407 1.360 19.577 1.00 91.38 195 LEU A C 1
ATOM 1492 O O . LEU A 1 195 ? -11.019 2.326 19.115 1.00 91.38 195 LEU A O 1
ATOM 1496 N N . PHE A 1 196 ? -10.762 0.767 20.721 1.00 92.56 196 PHE A N 1
ATOM 1497 C CA . PHE A 1 196 ? -11.920 1.165 21.526 1.00 92.56 196 PHE A CA 1
ATOM 1498 C C . PHE A 1 196 ? -11.792 2.601 22.056 1.00 92.56 196 PHE A C 1
ATOM 1500 O O . PHE A 1 196 ? -12.756 3.369 22.013 1.00 92.56 196 PHE A O 1
ATOM 1507 N N . ALA A 1 197 ? -10.591 3.010 22.469 1.00 92.69 197 ALA A N 1
ATOM 1508 C CA . ALA A 1 197 ? -10.310 4.381 22.878 1.00 92.69 197 ALA A CA 1
ATOM 1509 C C . ALA A 1 197 ? -10.534 5.370 21.723 1.00 92.69 197 ALA A C 1
ATOM 1511 O O . ALA A 1 197 ? -11.175 6.407 21.906 1.00 92.69 197 ALA A O 1
ATOM 1512 N N . THR A 1 198 ? -10.076 5.017 20.518 1.00 91.50 198 THR A N 1
ATOM 1513 C CA . THR A 1 198 ? -10.222 5.850 19.315 1.00 91.50 198 THR A CA 1
ATOM 1514 C C . THR A 1 198 ? -11.689 6.006 18.897 1.00 91.50 198 THR A C 1
ATOM 1516 O O . THR A 1 198 ? -12.105 7.095 18.499 1.00 91.50 198 THR A O 1
ATOM 1519 N N . ILE A 1 199 ? -12.510 4.953 18.999 1.00 90.50 199 ILE A N 1
ATOM 1520 C CA . ILE A 1 199 ? -13.944 5.045 18.658 1.00 90.50 199 ILE A CA 1
ATOM 1521 C C . ILE A 1 199 ? -14.753 5.781 19.739 1.00 90.50 199 ILE A C 1
ATOM 1523 O O . ILE A 1 199 ? -15.674 6.540 19.397 1.00 90.50 199 ILE A O 1
ATOM 1527 N N . ALA A 1 200 ? -14.411 5.596 21.021 1.00 90.81 200 ALA A N 1
ATOM 1528 C CA . ALA A 1 200 ? -15.054 6.282 22.140 1.00 90.81 200 ALA A CA 1
ATOM 1529 C C . ALA A 1 200 ? -14.783 7.791 22.071 1.00 90.81 200 ALA A C 1
ATOM 1531 O O . ALA A 1 200 ? -15.724 8.589 22.097 1.00 90.81 200 ALA A O 1
ATOM 1532 N N . SER A 1 201 ? -13.519 8.175 21.864 1.00 91.38 201 SER A N 1
ATOM 1533 C CA . SER A 1 201 ? -13.095 9.572 21.819 1.00 91.38 201 SER A CA 1
ATOM 1534 C C . SER A 1 201 ? -12.098 9.844 20.676 1.00 91.38 201 SER A C 1
ATOM 1536 O O . SER A 1 201 ? -10.885 9.822 20.877 1.00 91.38 201 SER A O 1
ATOM 1538 N N . PRO A 1 202 ? -12.587 10.155 19.459 1.00 88.19 202 PRO A N 1
ATOM 1539 C CA . PRO A 1 202 ? -11.738 10.294 18.269 1.00 88.19 202 PRO A CA 1
ATOM 1540 C C . PRO A 1 202 ? -10.908 11.585 18.220 1.00 88.19 202 PRO A C 1
ATOM 1542 O O . PRO A 1 202 ? -9.942 11.659 17.465 1.00 88.19 202 PRO A O 1
ATOM 1545 N N . TYR A 1 203 ? -11.294 12.619 18.973 1.00 88.81 203 TYR A N 1
ATOM 1546 C CA . TYR A 1 203 ? -10.635 13.935 18.942 1.00 88.81 203 TYR A CA 1
ATOM 1547 C C . TYR A 1 203 ? -9.841 14.252 20.209 1.00 88.81 203 TYR A C 1
ATOM 1549 O O . TYR A 1 203 ? -8.947 15.094 20.170 1.00 88.81 203 TYR A O 1
ATOM 1557 N N . VAL A 1 204 ? -10.183 13.617 21.331 1.00 88.56 204 VAL A N 1
ATOM 1558 C CA . VAL A 1 204 ? -9.567 13.878 22.635 1.00 88.56 204 VAL A CA 1
ATOM 1559 C C . VAL A 1 204 ? -9.046 12.554 23.183 1.00 88.56 204 VAL A C 1
ATOM 1561 O O . VAL A 1 204 ? -9.847 11.638 23.359 1.00 88.56 204 VAL A O 1
ATOM 1564 N N . PRO A 1 205 ? -7.744 12.413 23.462 1.00 88.88 205 PRO A N 1
ATOM 1565 C CA . PRO A 1 205 ? -7.226 11.175 24.023 1.00 88.88 205 PRO A CA 1
ATOM 1566 C C . PRO A 1 205 ? -7.837 10.917 25.405 1.00 88.88 205 PRO A C 1
ATOM 1568 O O . PRO A 1 205 ? -8.034 11.843 26.196 1.00 88.88 205 PRO A O 1
ATOM 1571 N N . LEU A 1 206 ? -8.130 9.650 25.694 1.00 89.50 206 LEU A N 1
ATOM 1572 C CA . LEU A 1 206 ? -8.549 9.229 27.027 1.00 89.50 206 LEU A CA 1
ATOM 1573 C C . LEU A 1 206 ? -7.395 9.409 28.023 1.00 89.50 206 LEU A C 1
ATOM 1575 O O . LEU A 1 206 ? -6.223 9.275 27.675 1.00 89.50 206 LEU A O 1
ATOM 1579 N N . THR A 1 207 ? -7.730 9.711 29.276 1.00 91.56 207 THR A N 1
ATOM 1580 C CA . THR A 1 207 ? -6.735 9.750 30.360 1.00 91.56 207 THR A CA 1
ATOM 1581 C C . THR A 1 207 ? -6.197 8.347 30.664 1.00 91.56 207 THR A C 1
ATOM 1583 O O . THR A 1 207 ? -6.885 7.360 30.415 1.00 91.56 207 THR A O 1
ATOM 1586 N N . ALA A 1 208 ? -5.008 8.243 31.268 1.00 90.00 208 ALA A N 1
ATOM 1587 C CA . ALA A 1 208 ? -4.415 6.948 31.635 1.00 90.00 208 ALA A CA 1
ATOM 1588 C C . ALA A 1 208 ? -5.351 6.088 32.509 1.00 90.00 208 ALA A C 1
ATOM 1590 O O . ALA A 1 208 ? -5.485 4.891 32.286 1.00 90.00 208 ALA A O 1
ATOM 1591 N N . PHE A 1 209 ? -6.069 6.717 33.447 1.00 90.31 209 PHE A N 1
ATOM 1592 C CA . PHE A 1 209 ? -7.091 6.043 34.253 1.00 90.31 209 PHE A CA 1
ATOM 1593 C C . PHE A 1 209 ? -8.227 5.476 33.388 1.00 90.31 209 PHE A C 1
ATOM 1595 O O . PHE A 1 209 ? -8.586 4.314 33.514 1.00 90.31 209 PHE A O 1
ATOM 1602 N N . GLN A 1 210 ? -8.762 6.279 32.465 1.00 91.06 210 GLN A N 1
ATOM 1603 C CA . GLN A 1 210 ? -9.831 5.851 31.560 1.00 91.06 210 GLN A CA 1
ATOM 1604 C C . GLN A 1 210 ? -9.394 4.737 30.603 1.00 91.06 210 GLN A C 1
ATOM 1606 O O . GLN A 1 210 ? -10.198 3.864 30.294 1.00 91.06 210 GLN A O 1
ATOM 1611 N N . GLN A 1 211 ? -8.144 4.766 30.136 1.00 91.19 211 GLN A N 1
ATOM 1612 C CA . GLN A 1 211 ? -7.577 3.691 29.320 1.00 91.19 211 GLN A CA 1
ATOM 1613 C C . GLN A 1 211 ? -7.432 2.394 30.119 1.00 91.19 211 GLN A C 1
ATOM 1615 O O . GLN A 1 211 ? -7.815 1.349 29.608 1.00 91.19 211 GLN A O 1
ATOM 1620 N N . SER A 1 212 ? -6.953 2.470 31.366 1.00 90.88 212 SER A N 1
ATOM 1621 C CA . SER A 1 212 ? -6.842 1.305 32.256 1.00 90.88 212 SER A CA 1
ATOM 1622 C C . SER A 1 212 ? -8.202 0.648 32.478 1.00 90.88 212 SER A C 1
ATOM 1624 O O . SER A 1 212 ? -8.364 -0.531 32.194 1.00 90.88 212 SER A O 1
ATOM 1626 N N . VAL A 1 213 ? -9.207 1.436 32.877 1.00 92.62 213 VAL A N 1
ATOM 1627 C CA . VAL A 1 213 ? -10.565 0.925 33.122 1.00 92.62 213 VAL A CA 1
ATOM 1628 C C . VAL A 1 213 ? -11.195 0.344 31.851 1.00 92.62 213 VAL A C 1
ATOM 1630 O O . VAL A 1 213 ? -11.922 -0.646 31.905 1.00 92.62 213 VAL A O 1
ATOM 1633 N N . LEU A 1 214 ? -10.928 0.946 30.687 1.00 93.44 214 LEU A N 1
ATOM 1634 C CA . LEU A 1 214 ? -11.378 0.404 29.407 1.00 93.44 214 LEU A CA 1
ATOM 1635 C C . LEU A 1 214 ? -10.719 -0.948 29.102 1.00 93.44 214 LEU A C 1
ATOM 1637 O O . LEU A 1 214 ? -11.411 -1.848 28.631 1.00 93.44 214 LEU A O 1
ATOM 1641 N N . GLY A 1 215 ? -9.426 -1.097 29.393 1.00 91.88 215 GLY A N 1
ATOM 1642 C CA . GLY A 1 215 ? -8.715 -2.371 29.293 1.00 91.88 215 GLY A CA 1
ATOM 1643 C C . GLY A 1 215 ? -9.337 -3.442 30.190 1.00 91.88 215 GLY A C 1
ATOM 1644 O O . GLY A 1 215 ? -9.697 -4.512 29.701 1.00 91.88 215 GLY A O 1
ATOM 1645 N N . ASP A 1 216 ? -9.580 -3.122 31.464 1.00 91.38 216 ASP A N 1
ATOM 1646 C CA . ASP A 1 216 ? -10.200 -4.042 32.430 1.00 91.38 216 ASP A CA 1
ATOM 1647 C C . ASP A 1 216 ? -11.606 -4.484 31.980 1.00 91.38 216 ASP A C 1
ATOM 1649 O O . ASP A 1 216 ? -11.966 -5.664 32.055 1.00 91.38 216 ASP A O 1
ATOM 1653 N N . ALA A 1 217 ? -12.399 -3.555 31.433 1.00 93.69 217 ALA A N 1
ATOM 1654 C CA . ALA A 1 217 ? -13.717 -3.856 30.879 1.00 93.69 217 ALA A CA 1
ATOM 1655 C C . ALA A 1 217 ? -13.648 -4.772 29.644 1.00 93.69 217 ALA A C 1
ATOM 1657 O O . ALA A 1 217 ? -14.487 -5.661 29.484 1.00 93.69 217 ALA A O 1
ATOM 1658 N N . ILE A 1 218 ? -12.653 -4.577 28.773 1.00 92.81 218 ILE A N 1
ATOM 1659 C CA . ILE A 1 218 ? -12.429 -5.416 27.589 1.00 92.81 218 ILE A CA 1
ATOM 1660 C C . ILE A 1 218 ? -12.013 -6.831 27.999 1.00 92.81 218 ILE A C 1
ATOM 1662 O O . ILE A 1 218 ? -12.559 -7.795 27.459 1.00 92.81 218 ILE A O 1
ATOM 1666 N N . VAL A 1 219 ? -11.103 -6.965 28.969 1.00 90.81 219 VAL A N 1
ATOM 1667 C CA . VAL A 1 219 ? -10.698 -8.265 29.530 1.00 90.81 219 VAL A CA 1
ATOM 1668 C C . VAL A 1 219 ? -11.909 -8.979 30.125 1.00 90.81 219 VAL A C 1
ATOM 1670 O O . VAL A 1 219 ? -12.183 -10.123 29.772 1.00 90.81 219 VAL A O 1
ATOM 1673 N N . THR A 1 220 ? -12.706 -8.274 30.930 1.00 91.81 220 THR A N 1
ATOM 1674 C CA . THR A 1 220 ? -13.929 -8.821 31.536 1.00 91.81 220 THR A CA 1
ATOM 1675 C C . THR A 1 220 ? -14.927 -9.300 30.476 1.00 91.81 220 THR A C 1
ATOM 1677 O O . THR A 1 220 ? -15.515 -10.376 30.601 1.00 91.81 220 THR A O 1
ATOM 1680 N N . ALA A 1 221 ? -15.125 -8.529 29.402 1.00 92.62 221 ALA A N 1
ATOM 1681 C CA . ALA A 1 221 ? -15.992 -8.932 28.299 1.00 92.62 221 ALA A CA 1
ATOM 1682 C C . ALA A 1 221 ? -15.448 -10.184 27.583 1.00 92.62 221 ALA A C 1
ATOM 1684 O O . ALA A 1 221 ? -16.204 -11.125 27.315 1.00 92.62 221 ALA A O 1
ATOM 1685 N N . TRP A 1 222 ? -14.138 -10.221 27.324 1.00 90.06 222 TRP A N 1
ATOM 1686 C CA . TRP A 1 222 ? -13.446 -11.349 26.699 1.00 90.06 222 TRP A CA 1
ATOM 1687 C C . TRP A 1 222 ? -13.548 -12.634 27.520 1.00 90.06 222 TRP A C 1
ATOM 1689 O O . TRP A 1 222 ? -13.906 -13.672 26.968 1.00 90.06 222 TRP A O 1
ATOM 1699 N N . GLU A 1 223 ? -13.339 -12.578 28.831 1.00 88.75 223 GLU A N 1
ATOM 1700 C CA . GLU A 1 223 ? -13.482 -13.746 29.707 1.00 88.75 223 GLU A CA 1
ATOM 1701 C C . GLU A 1 223 ? -14.907 -14.321 29.695 1.00 88.75 223 GLU A C 1
ATOM 1703 O O . GLU A 1 223 ? -15.094 -15.534 29.793 1.00 88.75 223 GLU A O 1
ATOM 1708 N N . ARG A 1 224 ? -15.926 -13.467 29.526 1.00 90.81 224 ARG A N 1
ATOM 1709 C CA . ARG A 1 224 ? -17.338 -13.883 29.509 1.00 90.81 224 ARG A CA 1
ATOM 1710 C C . ARG A 1 224 ? -17.774 -14.520 28.189 1.00 90.81 224 ARG A C 1
ATOM 1712 O O . ARG A 1 224 ? -18.573 -15.455 28.210 1.00 90.81 224 ARG A O 1
ATOM 1719 N N . LYS A 1 225 ? -17.328 -13.990 27.044 1.00 89.62 225 LYS A N 1
ATOM 1720 C CA . LYS A 1 225 ? -17.869 -14.362 25.716 1.00 89.62 225 LYS A CA 1
ATOM 1721 C C . LYS A 1 225 ? -16.829 -14.784 24.677 1.00 89.62 225 LYS A C 1
ATOM 1723 O O . LYS A 1 225 ? -17.209 -15.217 23.585 1.00 89.62 225 LYS A O 1
ATOM 1728 N N . GLY A 1 226 ? -15.540 -14.674 24.982 1.00 87.25 226 GLY A N 1
ATOM 1729 C CA . GLY A 1 226 ? -14.447 -14.990 24.065 1.00 87.25 226 GLY A CA 1
ATOM 1730 C C . GLY A 1 226 ? -14.624 -14.318 22.701 1.00 87.25 226 GLY A C 1
ATOM 1731 O O . GLY A 1 226 ? -14.936 -13.134 22.593 1.00 87.25 226 GLY A O 1
ATOM 1732 N N . HIS A 1 227 ? -14.496 -15.090 21.623 1.00 84.38 227 HIS A N 1
ATOM 1733 C CA . HIS A 1 227 ? -14.571 -14.583 20.246 1.00 84.38 227 HIS A CA 1
ATOM 1734 C C . HIS A 1 227 ? -15.939 -13.994 19.838 1.00 84.38 227 HIS A C 1
ATOM 1736 O O . HIS A 1 227 ? -16.086 -13.518 18.711 1.00 84.38 227 HIS A O 1
ATOM 1742 N N . GLN A 1 228 ? -16.961 -14.078 20.695 1.00 87.81 228 GLN A N 1
ATOM 1743 C CA . GLN A 1 228 ? -18.297 -13.529 20.443 1.00 87.81 228 GLN A CA 1
ATOM 1744 C C . GLN A 1 228 ? -18.518 -12.160 21.093 1.00 87.81 228 GLN A C 1
ATOM 1746 O O . GLN A 1 228 ? -19.621 -11.630 20.982 1.00 87.81 228 GLN A O 1
ATOM 1751 N N . VAL A 1 229 ? -17.505 -11.588 21.754 1.00 91.88 229 VAL A N 1
ATOM 1752 C CA . VAL A 1 229 ? -17.596 -10.243 22.339 1.00 91.88 229 VAL A CA 1
ATOM 1753 C C . VAL A 1 229 ? -17.975 -9.216 21.283 1.00 91.88 229 VAL A C 1
ATOM 1755 O O . VAL A 1 229 ? -17.381 -9.165 20.205 1.00 91.88 229 VAL A O 1
ATOM 1758 N N . LEU A 1 230 ? -18.942 -8.372 21.624 1.00 91.88 230 LEU A N 1
ATOM 1759 C CA . LEU A 1 230 ? -19.356 -7.204 20.859 1.00 91.88 230 LEU A CA 1
ATOM 1760 C C . LEU A 1 230 ? -19.098 -5.918 21.654 1.00 91.88 230 LEU A C 1
ATOM 1762 O O . LEU A 1 230 ? -18.753 -5.937 22.835 1.00 91.88 230 LEU A O 1
ATOM 1766 N N . VAL A 1 231 ? -19.296 -4.770 21.004 1.00 91.94 231 VAL A N 1
ATOM 1767 C CA . VAL A 1 231 ? -19.169 -3.456 21.659 1.00 91.94 231 VAL A CA 1
ATOM 1768 C C . VAL A 1 231 ? -20.168 -3.308 22.813 1.00 91.94 231 VAL A C 1
ATOM 1770 O O . VAL A 1 231 ? -19.852 -2.678 23.820 1.00 91.94 231 VAL A O 1
ATOM 1773 N N . ASP A 1 232 ? -21.345 -3.92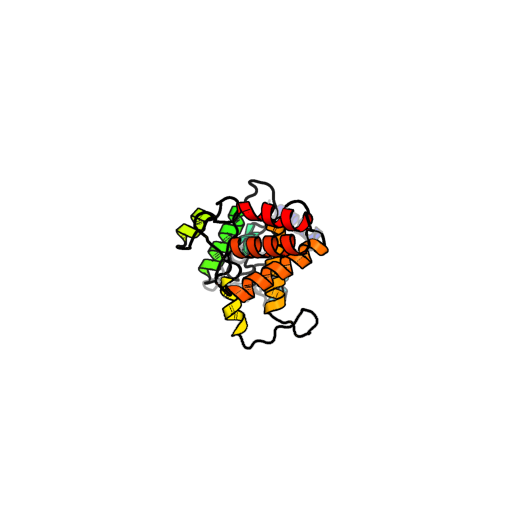4 22.692 1.00 93.50 232 ASP A N 1
ATOM 1774 C CA . ASP A 1 232 ? -22.351 -4.035 23.751 1.00 93.50 232 ASP A CA 1
ATOM 1775 C C . ASP A 1 232 ? -21.803 -4.635 25.043 1.00 93.50 232 ASP A C 1
ATOM 1777 O O . ASP A 1 232 ? -22.058 -4.101 26.117 1.00 93.50 232 ASP A O 1
ATOM 1781 N N . ASP A 1 233 ? -20.990 -5.683 24.939 1.00 94.56 233 ASP A N 1
ATOM 1782 C CA . ASP A 1 233 ? -20.447 -6.383 26.103 1.00 94.56 233 ASP A CA 1
ATOM 1783 C C . ASP A 1 233 ? -19.413 -5.536 26.840 1.00 94.56 233 ASP A C 1
ATOM 1785 O O . ASP A 1 233 ? -19.405 -5.481 28.068 1.00 94.56 233 ASP A O 1
ATOM 1789 N N . VAL A 1 234 ? -18.577 -4.817 26.086 1.00 93.94 234 VAL A N 1
ATOM 1790 C CA . VAL A 1 234 ? -17.604 -3.872 26.651 1.00 93.94 234 VAL A CA 1
ATOM 1791 C C . VAL A 1 234 ? -18.324 -2.692 27.307 1.00 93.94 234 VAL A C 1
ATOM 1793 O O . VAL A 1 234 ? -17.942 -2.254 28.391 1.00 93.94 234 VAL A O 1
ATOM 1796 N N . ARG A 1 235 ? -19.399 -2.183 26.687 1.00 94.56 235 ARG A N 1
ATOM 1797 C CA . ARG A 1 235 ? -20.251 -1.146 27.289 1.00 94.56 235 ARG A CA 1
ATOM 1798 C C . ARG A 1 235 ? -20.852 -1.635 28.606 1.00 94.56 235 ARG A C 1
ATOM 1800 O O . ARG A 1 235 ? -20.834 -0.886 29.579 1.00 94.56 235 ARG A O 1
ATOM 1807 N N . ASP A 1 236 ? -21.403 -2.842 28.629 1.00 94.12 236 ASP A N 1
ATOM 1808 C CA . ASP A 1 236 ? -22.079 -3.380 29.809 1.00 94.12 236 ASP A CA 1
ATOM 1809 C C . ASP A 1 236 ? -21.084 -3.618 30.951 1.00 94.12 236 ASP A C 1
ATOM 1811 O O . ASP A 1 236 ? -21.350 -3.193 32.075 1.00 94.12 236 ASP A O 1
ATOM 1815 N N . ALA A 1 237 ? -19.888 -4.134 30.648 1.00 94.12 237 ALA A N 1
ATOM 1816 C CA . ALA A 1 237 ? -18.789 -4.226 31.610 1.00 94.12 237 ALA A CA 1
ATOM 1817 C C . ALA A 1 237 ? -18.380 -2.846 32.168 1.00 94.12 237 ALA A C 1
ATOM 1819 O O . ALA A 1 237 ? -18.220 -2.690 33.376 1.00 94.12 237 ALA A O 1
ATOM 1820 N N . LEU A 1 238 ? -18.289 -1.807 31.327 1.00 93.69 238 LEU A N 1
ATOM 1821 C CA . LEU A 1 238 ? -18.010 -0.440 31.796 1.00 93.69 238 LEU A CA 1
ATOM 1822 C C . LEU A 1 238 ? -19.118 0.122 32.700 1.00 93.69 238 LEU A C 1
ATOM 1824 O O . LEU A 1 238 ? -18.828 0.891 33.614 1.00 93.69 238 LEU A O 1
ATOM 1828 N N . ILE A 1 239 ? -20.386 -0.215 32.444 1.00 92.44 239 ILE A N 1
ATOM 1829 C CA . ILE A 1 239 ? -21.516 0.217 33.282 1.00 92.44 239 ILE A CA 1
ATOM 1830 C C . ILE A 1 239 ? -21.469 -0.471 34.648 1.00 92.44 239 ILE A C 1
ATOM 1832 O O . ILE A 1 239 ? -21.735 0.192 35.652 1.00 92.44 239 ILE A O 1
ATOM 1836 N N . GLU A 1 240 ? -21.123 -1.759 34.690 1.00 91.88 240 GLU A N 1
ATOM 1837 C CA . GLU A 1 240 ? -20.929 -2.513 35.934 1.00 91.88 240 GLU A CA 1
ATOM 1838 C C . GLU A 1 240 ? -19.817 -1.881 36.783 1.00 91.88 240 GLU A C 1
ATOM 1840 O O . GLU A 1 240 ? -20.079 -1.472 37.915 1.00 91.88 240 GLU A O 1
ATOM 1845 N N . ILE A 1 241 ? -18.631 -1.667 36.199 1.00 90.12 241 ILE A N 1
ATOM 1846 C CA . ILE A 1 241 ? -17.490 -1.038 36.889 1.00 90.12 241 ILE A CA 1
ATOM 1847 C C . ILE A 1 241 ? -17.849 0.381 37.365 1.00 90.12 241 ILE A C 1
ATOM 1849 O O . ILE A 1 241 ? -17.569 0.761 38.503 1.00 90.12 241 ILE A O 1
ATOM 1853 N N . ALA A 1 242 ? -18.536 1.172 36.533 1.00 89.38 242 ALA A N 1
ATOM 1854 C CA . ALA A 1 242 ? -18.984 2.512 36.920 1.00 89.38 242 ALA A CA 1
ATOM 1855 C C . ALA A 1 242 ? -19.986 2.500 38.090 1.00 89.38 242 ALA A C 1
ATOM 1857 O O . ALA A 1 242 ? -20.065 3.480 38.835 1.00 89.38 242 ALA A O 1
ATOM 1858 N N . GLY A 1 243 ? -20.777 1.432 38.232 1.00 86.19 243 GLY A N 1
ATOM 1859 C CA . GLY A 1 243 ? -21.709 1.243 39.342 1.00 86.19 243 GLY A CA 1
ATOM 1860 C C . GLY A 1 243 ? -21.000 0.928 40.658 1.00 86.19 243 GLY A C 1
ATOM 1861 O O . GLY A 1 243 ? -21.380 1.473 41.693 1.00 86.19 243 GLY A O 1
ATOM 1862 N N . GLU A 1 244 ? -19.952 0.105 40.605 1.00 86.00 244 GLU A N 1
ATOM 1863 C CA . GLU A 1 244 ? -19.141 -0.270 41.769 1.00 86.00 244 GLU A CA 1
ATOM 1864 C C . GLU A 1 244 ? -18.299 0.903 42.284 1.00 86.00 244 GLU A C 1
ATOM 1866 O O . GLU A 1 244 ? -18.333 1.217 43.474 1.00 86.00 244 GLU A O 1
ATOM 1871 N N . GLU A 1 245 ? -17.602 1.609 41.390 1.00 81.25 245 GLU A N 1
ATOM 1872 C CA . GLU A 1 245 ? -16.729 2.727 41.773 1.00 81.25 245 GLU A CA 1
ATOM 1873 C C . GLU A 1 245 ? -17.471 4.064 41.932 1.00 81.25 245 GLU A C 1
ATOM 1875 O O . GLU A 1 245 ? -16.919 5.032 42.460 1.00 81.25 245 GLU A O 1
ATOM 1880 N N . SER A 1 246 ? -18.730 4.146 41.482 1.00 82.19 246 SER A N 1
ATOM 1881 C CA . SER A 1 246 ? -19.519 5.388 41.434 1.00 82.19 246 SER A CA 1
ATOM 1882 C C . SER A 1 246 ? -18.820 6.542 40.687 1.00 82.19 246 SER A C 1
ATOM 1884 O O . SER A 1 246 ? -19.048 7.719 40.986 1.00 82.19 246 SER A O 1
ATOM 1886 N N . ASP A 1 247 ? -17.989 6.230 39.684 1.00 84.75 247 ASP A N 1
ATOM 1887 C CA . ASP A 1 247 ? -17.224 7.219 38.916 1.00 84.75 247 ASP A CA 1
ATOM 1888 C C . ASP A 1 247 ? -17.932 7.621 37.610 1.00 84.75 247 ASP A C 1
ATOM 1890 O O . ASP A 1 247 ? -18.204 6.825 36.704 1.00 84.75 247 ASP A O 1
ATOM 1894 N N . ARG A 1 248 ? -18.189 8.925 37.477 1.00 86.94 248 ARG A N 1
ATOM 1895 C CA . ARG A 1 248 ? -18.814 9.518 36.290 1.00 86.94 248 ARG A CA 1
ATOM 1896 C C . ARG A 1 248 ? -17.955 9.383 35.028 1.00 86.94 248 ARG A C 1
ATOM 1898 O O . ARG A 1 248 ? -18.508 9.244 33.942 1.00 86.94 248 ARG A O 1
ATOM 1905 N N . ARG A 1 249 ? -16.626 9.402 35.152 1.00 87.50 249 ARG A N 1
ATOM 1906 C CA . ARG A 1 249 ? -15.683 9.363 34.020 1.00 87.50 249 ARG A CA 1
ATOM 1907 C C . ARG A 1 249 ? -15.762 8.049 33.248 1.00 87.50 249 ARG A C 1
ATOM 1909 O O . ARG A 1 249 ? -15.579 8.060 32.035 1.00 87.50 249 ARG A O 1
ATOM 1916 N N . ILE A 1 250 ? -16.036 6.946 33.946 1.00 88.81 250 ILE A N 1
ATOM 1917 C CA . ILE A 1 250 ? -16.209 5.604 33.369 1.00 88.81 250 ILE A CA 1
ATOM 1918 C C . ILE A 1 250 ? -17.554 5.536 32.643 1.00 88.81 250 ILE A C 1
ATOM 1920 O O . ILE A 1 250 ? -17.645 5.114 31.488 1.00 88.81 250 ILE A O 1
ATOM 1924 N N . LYS A 1 251 ? -18.599 6.066 33.289 1.00 89.88 251 LYS A N 1
ATOM 1925 C CA . LYS A 1 251 ? -19.943 6.156 32.714 1.00 89.88 251 LYS A CA 1
ATOM 1926 C C . LYS A 1 251 ? -19.970 6.963 31.414 1.00 89.88 251 LYS A C 1
ATOM 1928 O O . LYS A 1 251 ? -20.680 6.585 30.485 1.00 89.88 251 LYS A O 1
ATOM 1933 N N . ASP A 1 252 ? -19.194 8.040 31.327 1.00 90.12 252 ASP A N 1
ATOM 1934 C CA . ASP A 1 252 ? -19.104 8.855 30.113 1.00 90.12 252 ASP A CA 1
ATOM 1935 C C . ASP A 1 252 ? -18.563 8.040 28.917 1.00 90.12 252 ASP A C 1
ATOM 1937 O O . ASP A 1 252 ? -19.103 8.158 27.817 1.00 90.12 252 ASP A O 1
ATOM 1941 N N . ILE A 1 253 ? -17.584 7.148 29.126 1.00 91.00 253 ILE A N 1
ATOM 1942 C CA . ILE A 1 253 ? -17.055 6.251 28.075 1.00 91.00 253 ILE A CA 1
ATOM 1943 C C . ILE A 1 253 ? -18.125 5.253 27.629 1.00 91.00 253 ILE A C 1
ATOM 1945 O O . ILE A 1 253 ? -18.355 5.084 26.431 1.00 91.00 253 ILE A O 1
ATOM 1949 N N . ALA A 1 254 ? -18.829 4.629 28.577 1.00 91.19 254 ALA A N 1
ATOM 1950 C CA . ALA A 1 254 ? -19.913 3.702 28.256 1.00 91.19 254 ALA A CA 1
ATOM 1951 C C . ALA A 1 254 ? -21.009 4.382 27.414 1.00 91.19 254 ALA A C 1
ATOM 1953 O O . ALA A 1 254 ? -21.501 3.827 26.429 1.00 91.19 254 ALA A O 1
ATOM 1954 N N . VAL A 1 255 ? -21.357 5.629 27.751 1.00 91.00 255 VAL A N 1
ATOM 1955 C CA . VAL A 1 255 ? -22.310 6.434 26.974 1.00 91.00 255 VAL A CA 1
ATOM 1956 C C . VAL A 1 255 ? -21.759 6.771 25.585 1.00 91.00 255 VAL A C 1
ATOM 1958 O O . VAL A 1 255 ? -22.511 6.717 24.612 1.00 91.00 255 VAL A O 1
ATOM 1961 N N . GLN A 1 256 ? -20.466 7.077 25.457 1.00 90.88 256 GLN A N 1
ATOM 1962 C CA . GLN A 1 256 ? -19.825 7.334 24.163 1.00 90.88 256 GLN A CA 1
ATOM 1963 C C . GLN A 1 256 ? -19.816 6.102 23.251 1.00 90.88 256 GLN A C 1
ATOM 1965 O O . GLN A 1 256 ? -19.988 6.250 22.039 1.00 90.88 256 GLN A O 1
ATOM 1970 N N . LEU A 1 257 ? -19.660 4.899 23.809 1.00 91.81 257 LEU A N 1
ATOM 1971 C CA . LEU A 1 257 ? -19.700 3.642 23.054 1.00 91.81 257 LEU A CA 1
ATOM 1972 C C . LEU A 1 257 ? -21.114 3.248 22.612 1.00 91.81 257 LEU A C 1
ATOM 1974 O O . LEU A 1 257 ? -21.257 2.550 21.611 1.00 91.81 257 LEU A O 1
ATOM 1978 N N . LYS A 1 258 ? -22.163 3.767 23.267 1.00 90.31 258 LYS A N 1
ATOM 1979 C CA . LYS A 1 258 ? -23.574 3.456 22.967 1.00 90.31 258 LYS A CA 1
ATOM 1980 C C . LYS A 1 258 ? -23.955 3.619 21.489 1.00 90.31 258 LYS A C 1
ATOM 1982 O O . LYS A 1 258 ? -24.829 2.910 21.010 1.00 90.31 258 LYS A O 1
ATOM 1987 N N . LYS A 1 259 ? -23.314 4.536 20.755 1.00 88.06 259 LYS A N 1
ATOM 1988 C CA . LYS A 1 259 ? -23.569 4.759 19.314 1.00 88.06 259 LYS A CA 1
ATOM 1989 C C . LYS A 1 259 ? -23.164 3.582 18.412 1.00 88.06 259 LYS A C 1
ATOM 1991 O O . LYS A 1 259 ? -23.559 3.568 17.252 1.00 88.06 259 LYS A O 1
ATOM 1996 N N . PHE A 1 260 ? -22.348 2.658 18.915 1.00 87.75 260 PHE A N 1
ATOM 1997 C CA . PHE A 1 260 ? -21.832 1.496 18.181 1.00 87.75 260 PHE A CA 1
ATOM 1998 C C . PHE A 1 260 ? -22.418 0.169 18.670 1.00 87.75 260 PHE A C 1
ATOM 2000 O O . PHE A 1 260 ? -22.029 -0.889 18.184 1.00 87.75 260 PHE A O 1
ATOM 2007 N N . CYS A 1 261 ? -23.324 0.240 19.638 1.00 86.94 261 CYS A N 1
ATOM 2008 C CA . CYS A 1 261 ? -24.083 -0.886 20.149 1.00 86.94 261 CYS A CA 1
ATOM 2009 C C . CYS A 1 261 ? -25.259 -1.217 19.224 1.00 86.94 261 CYS A C 1
ATOM 2011 O O . CYS A 1 261 ? -25.784 -0.316 18.560 1.00 86.94 261 CYS A O 1
ATOM 2013 N N . THR A 1 262 ? -25.669 -2.486 19.198 1.00 78.75 262 THR A N 1
ATOM 2014 C CA . THR A 1 262 ? -26.811 -2.972 18.397 1.00 78.75 262 THR A CA 1
ATOM 2015 C C . THR A 1 262 ? -28.099 -3.101 19.191 1.00 78.75 262 THR A C 1
ATOM 2017 O O . THR A 1 262 ? -28.030 -3.537 20.359 1.00 78.75 262 THR A O 1
#

pLDDT: mean 86.33, std 8.12, range [54.94, 95.31]